Protein AF-A0A9D9Z0D4-F1 (afdb_monomer_lite)

Sequence (265 aa):
MNFLAHHIISILQDNIYYNIGLTLPDLLSLQNRNCKVTLSFCDNIIENLGIAKIAFFEEKEDKDTFTKDDAHLCLKGMKVHLLMDKWFHNDRLFFLLIKKINNIEKENYLPSHQLLEILLDLYIDRKIKDSAKSLQKTYANPALSFIIEFFKNFCSIDMEQTQKFIDFIKDGTFIGQYRNPENLIMLLRRISIKYSSKKIFDIDAADETDSGKEIDIKNTRFIENELRLLEKIKTEIEEDLSDMLSQILIVSQNIQKEILLADKF

pLDDT: mean 79.2, std 15.55, range [34.91, 94.25]

Structure (mmCIF, N/CA/C/O backbone):
data_AF-A0A9D9Z0D4-F1
#
_entry.id   AF-A0A9D9Z0D4-F1
#
loop_
_atom_site.group_PDB
_atom_site.id
_atom_site.type_symbol
_atom_site.label_atom_id
_atom_site.label_alt_id
_atom_site.label_comp_id
_atom_site.label_asym_id
_atom_site.label_entity_id
_atom_site.label_seq_id
_atom_site.pdbx_PDB_ins_code
_atom_site.Cartn_x
_atom_site.Cartn_y
_atom_site.Cartn_z
_atom_site.occupancy
_atom_site.B_iso_or_equiv
_atom_site.auth_seq_id
_atom_site.auth_comp_id
_atom_site.auth_asym_id
_atom_site.auth_atom_id
_atom_site.pdbx_PDB_model_num
ATOM 1 N N . MET A 1 1 ? -4.957 4.028 2.862 1.00 59.06 1 MET A N 1
ATOM 2 C CA . MET A 1 1 ? -4.143 3.202 1.963 1.00 59.06 1 MET A CA 1
ATOM 3 C C . MET A 1 1 ? -3.368 2.226 2.816 1.00 59.06 1 MET A C 1
ATOM 5 O O . MET A 1 1 ? -2.926 2.598 3.899 1.00 59.06 1 MET A O 1
ATOM 9 N N . ASN A 1 2 ? -3.232 1.014 2.310 1.00 76.50 2 ASN A N 1
ATOM 10 C CA . ASN A 1 2 ? -2.529 -0.151 2.843 1.00 76.50 2 ASN A CA 1
ATOM 11 C C . ASN A 1 2 ? -1.171 -0.313 2.121 1.00 76.50 2 ASN A C 1
ATOM 13 O O . ASN A 1 2 ? -0.932 -1.276 1.387 1.00 76.50 2 ASN A O 1
ATOM 17 N N . PHE A 1 3 ? -0.282 0.670 2.289 1.00 80.50 3 PHE A N 1
ATOM 18 C CA . PHE A 1 3 ? 0.978 0.769 1.544 1.00 80.50 3 PHE A CA 1
ATOM 19 C C . PHE A 1 3 ? 1.867 -0.463 1.717 1.00 80.50 3 PHE A C 1
ATOM 21 O O . PHE A 1 3 ? 2.530 -0.899 0.774 1.00 80.50 3 PHE A O 1
ATOM 28 N N . LEU A 1 4 ? 1.903 -1.028 2.927 1.00 84.56 4 LEU A N 1
ATOM 29 C CA . LEU A 1 4 ? 2.707 -2.214 3.205 1.00 84.56 4 LEU A CA 1
ATOM 30 C C . LEU A 1 4 ? 2.082 -3.458 2.589 1.00 84.56 4 LEU A C 1
ATOM 32 O O . LEU A 1 4 ? 2.820 -4.293 2.064 1.00 84.56 4 LEU A O 1
ATOM 36 N N . ALA A 1 5 ? 0.753 -3.573 2.613 1.00 83.62 5 ALA A N 1
ATOM 37 C CA . ALA A 1 5 ? 0.060 -4.681 1.966 1.00 83.62 5 ALA A CA 1
ATOM 38 C C . ALA A 1 5 ? 0.336 -4.718 0.456 1.00 83.62 5 ALA A C 1
ATOM 40 O O . ALA A 1 5 ? 0.685 -5.772 -0.074 1.00 83.62 5 ALA A O 1
ATOM 41 N N . HIS A 1 6 ? 0.269 -3.573 -0.224 1.00 82.38 6 HIS A N 1
ATOM 42 C CA . HIS A 1 6 ? 0.579 -3.492 -1.653 1.00 82.38 6 HIS A CA 1
ATOM 43 C C . HIS A 1 6 ? 2.061 -3.722 -1.960 1.00 82.38 6 HIS A C 1
ATOM 45 O O . HIS A 1 6 ? 2.390 -4.412 -2.926 1.00 82.38 6 HIS A O 1
ATOM 51 N N . HIS A 1 7 ? 2.955 -3.191 -1.120 1.00 82.75 7 HIS A N 1
ATOM 52 C CA . HIS A 1 7 ? 4.395 -3.324 -1.321 1.00 82.75 7 HIS A CA 1
ATOM 53 C C . HIS A 1 7 ? 4.891 -4.748 -1.085 1.00 82.75 7 HIS A C 1
ATOM 55 O O . HIS A 1 7 ? 5.501 -5.338 -1.963 1.00 82.75 7 HIS A O 1
ATOM 61 N N . ILE A 1 8 ? 4.647 -5.316 0.096 1.00 75.69 8 ILE A N 1
ATOM 62 C CA . ILE A 1 8 ? 5.387 -6.489 0.598 1.00 75.69 8 ILE A CA 1
ATOM 63 C C . ILE A 1 8 ? 4.879 -7.797 0.035 1.00 75.69 8 ILE A C 1
ATOM 65 O O . ILE A 1 8 ? 5.650 -8.740 -0.135 1.00 75.69 8 ILE A O 1
ATOM 69 N N . ILE A 1 9 ? 3.583 -7.866 -0.232 1.00 66.56 9 ILE A N 1
ATOM 70 C CA . ILE A 1 9 ? 2.933 -9.138 -0.526 1.00 66.56 9 ILE A CA 1
ATOM 71 C C . ILE A 1 9 ? 3.287 -9.598 -1.939 1.00 66.56 9 ILE A C 1
ATOM 73 O O . ILE A 1 9 ? 3.328 -10.794 -2.211 1.00 66.56 9 ILE A O 1
ATOM 77 N N . SER A 1 10 ? 3.689 -8.653 -2.787 1.00 65.38 10 SER A N 1
ATOM 78 C CA . SER A 1 10 ? 4.036 -8.907 -4.170 1.00 65.38 10 SER A CA 1
ATOM 79 C C . SER A 1 10 ? 5.503 -8.648 -4.511 1.00 65.38 10 SER A C 1
ATOM 81 O O . SER A 1 10 ? 5.800 -8.629 -5.701 1.00 65.38 10 SER A O 1
ATOM 83 N N . ILE A 1 11 ? 6.418 -8.463 -3.547 1.00 65.56 11 ILE A N 1
ATOM 84 C CA . ILE A 1 11 ? 7.845 -8.245 -3.858 1.00 65.56 11 ILE A CA 1
ATOM 85 C C . ILE A 1 11 ? 8.394 -9.475 -4.577 1.00 65.56 11 ILE A C 1
ATOM 87 O O . ILE A 1 11 ? 8.587 -10.535 -3.979 1.00 65.56 11 ILE A O 1
ATOM 91 N N . LEU A 1 12 ? 8.709 -9.314 -5.858 1.00 57.62 12 LEU A N 1
ATOM 92 C CA . LEU A 1 12 ? 9.588 -10.236 -6.556 1.00 57.62 12 LEU A CA 1
ATOM 93 C C . LEU A 1 12 ? 11.024 -9.807 -6.250 1.00 57.62 12 LEU A C 1
ATOM 95 O O . LEU A 1 12 ? 11.511 -8.800 -6.758 1.00 57.62 12 LEU A O 1
ATOM 99 N N . GLN A 1 13 ? 11.646 -10.565 -5.347 1.00 58.38 13 GLN A N 1
ATOM 100 C CA . GLN A 1 13 ? 13.083 -10.863 -5.283 1.00 58.38 13 GLN A CA 1
ATOM 101 C C . GLN A 1 13 ? 13.974 -9.931 -6.141 1.00 58.38 13 GLN A C 1
ATOM 103 O O . GLN A 1 13 ? 14.164 -10.158 -7.332 1.00 58.38 13 GLN A O 1
ATOM 108 N N . ASP A 1 14 ? 14.524 -8.890 -5.508 1.00 68.00 14 ASP A N 1
ATOM 109 C CA . ASP A 1 14 ? 15.633 -8.045 -5.986 1.00 68.00 14 ASP A CA 1
ATOM 110 C C . ASP A 1 14 ? 15.435 -7.163 -7.240 1.00 68.00 14 ASP A C 1
ATOM 112 O O . ASP A 1 14 ? 16.380 -6.478 -7.638 1.00 68.00 14 ASP A O 1
ATOM 116 N N . ASN A 1 15 ? 14.238 -7.063 -7.837 1.00 86.00 15 ASN A N 1
ATOM 117 C CA . ASN A 1 15 ? 14.018 -6.129 -8.955 1.00 86.00 15 ASN A CA 1
ATOM 118 C C . ASN A 1 15 ? 13.436 -4.776 -8.508 1.00 86.00 15 ASN A C 1
ATOM 120 O O . ASN A 1 15 ? 12.258 -4.661 -8.165 1.00 86.00 15 ASN A O 1
ATOM 124 N N . ILE A 1 16 ? 14.253 -3.722 -8.555 1.00 88.06 16 ILE A N 1
ATOM 125 C CA . ILE A 1 16 ? 13.848 -2.394 -8.080 1.00 88.06 16 ILE A CA 1
ATOM 126 C C . ILE A 1 16 ? 12.712 -1.762 -8.894 1.00 88.06 16 ILE A C 1
ATOM 128 O O . ILE A 1 16 ? 11.812 -1.172 -8.305 1.00 88.06 16 ILE A O 1
ATOM 132 N N . TYR A 1 17 ? 12.715 -1.896 -10.221 1.00 89.75 17 TYR A N 1
ATOM 133 C CA . TYR A 1 17 ? 11.725 -1.249 -11.086 1.00 89.75 17 TYR A CA 1
ATOM 134 C C . TYR A 1 17 ? 10.335 -1.832 -10.884 1.00 89.75 17 TYR A C 1
ATOM 136 O O . TYR A 1 17 ? 9.358 -1.094 -10.762 1.00 89.75 17 TYR A O 1
ATOM 144 N N . TYR A 1 18 ? 10.264 -3.155 -10.766 1.00 90.12 18 TYR A N 1
ATOM 145 C CA . TYR A 1 18 ? 9.036 -3.849 -10.417 1.00 90.12 18 TYR A CA 1
ATOM 146 C C . TYR A 1 18 ? 8.537 -3.440 -9.020 1.00 90.12 18 TYR A C 1
ATOM 148 O O . TYR A 1 18 ? 7.360 -3.117 -8.865 1.00 90.12 18 TYR A O 1
ATOM 156 N N . ASN A 1 19 ? 9.427 -3.364 -8.024 1.00 89.88 19 ASN A N 1
ATOM 157 C CA . ASN A 1 19 ? 9.063 -2.956 -6.662 1.00 89.88 19 ASN A CA 1
ATOM 158 C C . ASN A 1 19 ? 8.586 -1.500 -6.585 1.00 89.88 19 ASN A C 1
ATOM 160 O O . ASN A 1 19 ? 7.626 -1.213 -5.878 1.00 89.88 19 ASN A O 1
ATOM 164 N N . ILE A 1 20 ? 9.201 -0.585 -7.339 1.00 90.75 20 ILE A N 1
ATOM 165 C CA . ILE A 1 20 ? 8.679 0.779 -7.492 1.00 90.75 20 ILE A CA 1
ATOM 166 C C . ILE A 1 20 ? 7.309 0.740 -8.181 1.00 90.75 20 ILE A C 1
ATOM 168 O O . ILE A 1 20 ? 6.381 1.421 -7.755 1.00 90.75 20 ILE A O 1
ATOM 172 N N . GLY A 1 21 ? 7.145 -0.105 -9.200 1.00 92.00 21 GLY A N 1
ATOM 173 C CA . GLY A 1 21 ? 5.863 -0.331 -9.862 1.00 92.00 21 GLY A CA 1
ATOM 174 C C . GLY A 1 21 ? 4.738 -0.735 -8.905 1.00 92.00 21 GLY A C 1
ATOM 175 O O . GLY A 1 21 ? 3.614 -0.274 -9.071 1.00 92.00 21 GLY A O 1
ATOM 176 N N . LEU A 1 22 ? 5.029 -1.531 -7.869 1.00 91.00 22 LEU A N 1
ATOM 177 C CA . LEU A 1 22 ? 4.045 -1.928 -6.850 1.00 91.00 22 LEU A CA 1
ATOM 178 C C . LEU A 1 22 ? 3.518 -0.760 -6.006 1.00 91.00 22 LEU A C 1
ATOM 180 O O . LEU A 1 22 ? 2.468 -0.894 -5.388 1.00 91.00 22 LEU A O 1
ATOM 184 N N . THR A 1 23 ? 4.231 0.361 -5.933 1.00 89.19 23 THR A N 1
ATOM 185 C CA . THR A 1 23 ? 3.861 1.506 -5.082 1.00 89.19 23 THR A CA 1
ATOM 186 C C . THR A 1 23 ? 3.387 2.707 -5.895 1.00 89.19 23 THR A C 1
ATOM 188 O O . THR A 1 23 ? 2.764 3.629 -5.367 1.00 89.19 23 THR A O 1
ATOM 191 N N . LEU A 1 24 ? 3.658 2.691 -7.198 1.00 89.88 24 LEU A N 1
ATOM 192 C CA . LEU A 1 24 ? 3.412 3.810 -8.085 1.00 89.88 24 LEU A CA 1
ATOM 193 C C . LEU A 1 24 ? 1.927 4.167 -8.269 1.00 89.88 24 LEU A C 1
ATOM 195 O O . LEU A 1 24 ? 1.639 5.361 -8.359 1.00 89.88 24 LEU A O 1
ATOM 199 N N . PRO A 1 25 ? 0.965 3.221 -8.295 1.00 90.31 25 PRO A N 1
ATOM 200 C CA . PRO A 1 25 ? -0.444 3.584 -8.399 1.00 90.31 25 PRO A CA 1
ATOM 201 C C . PRO A 1 25 ? -0.923 4.430 -7.215 1.00 90.31 25 PRO A C 1
ATOM 203 O O . PRO A 1 25 ? -1.625 5.413 -7.448 1.00 90.31 25 PRO A O 1
ATOM 206 N N . ASP A 1 26 ? -0.486 4.127 -5.986 1.00 85.88 26 ASP A N 1
ATOM 207 C CA . ASP A 1 26 ? -0.766 4.956 -4.804 1.00 85.88 26 ASP A CA 1
ATOM 208 C C . ASP A 1 26 ? -0.157 6.352 -4.971 1.00 85.88 26 ASP A C 1
ATOM 210 O O . ASP A 1 26 ? -0.847 7.363 -4.816 1.00 85.88 26 ASP A O 1
ATOM 214 N N . LEU A 1 27 ? 1.127 6.414 -5.351 1.00 86.88 27 LEU A N 1
ATOM 215 C CA . LEU A 1 27 ? 1.848 7.673 -5.537 1.00 86.88 27 LEU A CA 1
ATOM 216 C C . LEU A 1 27 ? 1.168 8.570 -6.579 1.00 86.88 27 LEU A C 1
ATOM 218 O O . LEU A 1 27 ? 0.908 9.740 -6.307 1.00 86.88 27 LEU A O 1
ATOM 222 N N . LEU A 1 28 ? 0.865 8.033 -7.762 1.00 85.31 28 LEU A N 1
ATOM 223 C CA . LEU A 1 28 ? 0.283 8.787 -8.874 1.00 85.31 28 LEU A CA 1
ATOM 224 C C . LEU A 1 28 ? -1.177 9.178 -8.609 1.00 85.31 28 LEU A C 1
ATOM 226 O O . LEU A 1 28 ? -1.590 10.279 -8.979 1.00 85.31 28 LEU A O 1
ATOM 230 N N . SER A 1 29 ? -1.948 8.326 -7.924 1.00 78.31 29 SER A N 1
ATOM 231 C CA . SER A 1 29 ? -3.353 8.609 -7.591 1.00 78.31 29 SER A CA 1
ATOM 232 C C . SER A 1 29 ? -3.509 9.775 -6.610 1.00 78.31 29 SER A C 1
ATOM 234 O O . SER A 1 29 ? -4.558 10.423 -6.583 1.00 78.31 29 SER A O 1
ATOM 236 N N . LEU A 1 30 ? -2.470 10.086 -5.827 1.00 73.25 30 LEU A N 1
ATOM 237 C CA . LEU A 1 30 ? -2.450 11.257 -4.947 1.00 73.25 30 LEU A CA 1
ATOM 238 C C . LEU A 1 30 ? -2.311 12.582 -5.707 1.00 73.25 30 LEU A C 1
ATOM 240 O O . LEU A 1 30 ? -2.813 13.601 -5.235 1.00 73.25 30 LEU A O 1
ATOM 244 N N . GLN A 1 31 ? -1.646 12.576 -6.865 1.00 69.69 31 GLN A N 1
ATOM 245 C CA . GLN A 1 31 ? -1.206 13.802 -7.541 1.00 69.69 31 GLN A CA 1
ATOM 246 C C . GLN A 1 31 ? -2.287 14.427 -8.420 1.00 69.69 31 GLN A C 1
ATOM 248 O O . GLN A 1 31 ? -2.299 15.640 -8.622 1.00 69.69 31 GLN A O 1
ATOM 253 N N . ASN A 1 32 ? -3.206 13.626 -8.965 1.00 62.38 32 ASN A N 1
ATOM 254 C CA . ASN A 1 32 ? -4.186 14.139 -9.911 1.00 62.38 32 ASN A CA 1
ATOM 255 C C . ASN A 1 32 ? -5.485 13.331 -9.896 1.00 62.38 32 ASN A C 1
ATOM 257 O O . ASN A 1 32 ? -5.536 12.206 -10.386 1.00 62.38 32 ASN A O 1
ATOM 261 N N . ARG A 1 33 ? -6.580 13.953 -9.433 1.00 60.53 33 ARG A N 1
ATOM 262 C CA . ARG A 1 33 ? -7.925 13.342 -9.450 1.00 60.53 33 ARG A CA 1
ATOM 263 C C . ARG A 1 33 ? -8.382 12.919 -10.853 1.00 60.53 33 ARG A C 1
ATOM 265 O O . ARG A 1 33 ? -9.258 12.066 -10.960 1.00 60.53 33 ARG A O 1
ATOM 272 N N . ASN A 1 34 ? -7.806 13.506 -11.905 1.00 56.81 34 ASN A N 1
ATOM 273 C CA . ASN A 1 34 ? -8.146 13.219 -13.297 1.00 56.81 34 ASN A CA 1
ATOM 274 C C . ASN A 1 34 ? -7.241 12.154 -13.934 1.00 56.81 34 ASN A C 1
ATOM 276 O O . ASN A 1 34 ? -7.601 11.620 -14.980 1.00 56.81 34 ASN A O 1
ATOM 280 N N . CYS A 1 35 ? -6.097 11.817 -13.327 1.00 65.00 35 CYS A N 1
ATOM 281 C CA . CYS A 1 35 ? -5.279 10.697 -13.779 1.00 65.00 35 CYS A CA 1
ATOM 282 C C . CYS A 1 35 ? -5.572 9.474 -12.918 1.00 65.00 35 CYS A C 1
ATOM 284 O O . CYS A 1 35 ? -4.897 9.203 -11.926 1.00 65.00 35 CYS A O 1
ATOM 286 N N . LYS A 1 36 ? -6.592 8.714 -13.311 1.00 75.25 36 LYS A N 1
ATOM 287 C CA . LYS A 1 36 ? -6.868 7.430 -12.678 1.00 75.25 36 LYS A CA 1
ATOM 288 C C . LYS A 1 36 ? -5.935 6.374 -13.261 1.00 75.25 36 LYS A C 1
ATOM 290 O O . LYS A 1 36 ? -6.075 6.005 -14.425 1.00 75.25 36 LYS A O 1
ATOM 295 N N . VAL A 1 37 ? -5.015 5.870 -12.445 1.00 87.12 37 VAL A N 1
ATOM 296 C CA . VAL A 1 37 ? -4.189 4.718 -12.815 1.00 87.12 37 VAL A CA 1
ATOM 297 C C . VAL A 1 37 ? -5.085 3.476 -12.843 1.00 87.12 37 VAL A C 1
ATOM 299 O O . VAL A 1 37 ? -5.697 3.107 -11.843 1.00 87.12 37 VAL A O 1
ATOM 302 N N . THR A 1 38 ? -5.222 2.859 -14.014 1.00 90.31 38 THR A N 1
ATOM 303 C CA . THR A 1 38 ? -6.030 1.651 -14.246 1.00 90.31 38 THR A CA 1
ATOM 304 C C . THR A 1 38 ? -5.214 0.591 -14.983 1.00 90.31 38 THR A C 1
ATOM 306 O O . THR A 1 38 ? -4.126 0.864 -15.489 1.00 90.31 38 THR A O 1
ATOM 309 N N . LEU A 1 39 ? -5.750 -0.630 -15.092 1.00 90.88 39 LEU A N 1
ATOM 310 C CA . LEU A 1 39 ? -5.123 -1.672 -15.912 1.00 90.88 39 LEU A CA 1
ATOM 311 C C . LEU A 1 39 ? -5.018 -1.231 -17.377 1.00 90.88 39 LEU A C 1
ATOM 313 O O . LEU A 1 39 ? -3.941 -1.307 -17.951 1.00 90.88 39 LEU A O 1
ATOM 317 N N . SER A 1 40 ? -6.088 -0.642 -17.924 1.00 89.94 40 SER A N 1
ATOM 318 C CA . SER A 1 40 ? -6.089 -0.106 -19.289 1.00 89.94 40 SER A CA 1
ATOM 319 C C . SER A 1 40 ? -5.080 1.026 -19.486 1.00 89.94 40 SER A C 1
ATOM 321 O O . SER A 1 40 ? -4.501 1.145 -20.556 1.00 89.94 40 SER A O 1
ATOM 323 N N . PHE A 1 41 ? -4.842 1.859 -18.467 1.00 89.62 41 PHE A N 1
ATOM 324 C CA . PHE A 1 41 ? -3.781 2.867 -18.511 1.00 89.62 41 PHE A CA 1
ATOM 325 C C . PHE A 1 41 ? -2.404 2.207 -18.663 1.00 89.62 41 PHE A C 1
ATOM 327 O O . PHE A 1 41 ? -1.622 2.632 -19.506 1.00 89.62 41 PHE A O 1
ATOM 334 N N . CYS A 1 42 ? -2.131 1.142 -17.903 1.00 89.94 42 CYS A N 1
ATOM 335 C CA . CYS A 1 42 ? -0.874 0.401 -18.013 1.00 89.94 42 CYS A CA 1
ATOM 336 C C . CYS A 1 42 ? -0.732 -0.268 -19.390 1.00 89.94 42 CYS A C 1
ATOM 338 O O . CYS A 1 42 ? 0.318 -0.148 -20.015 1.00 89.94 42 CYS A O 1
ATOM 340 N N . ASP A 1 43 ? -1.790 -0.923 -19.876 1.00 87.94 43 ASP A N 1
ATOM 341 C CA . ASP A 1 43 ? -1.799 -1.605 -21.176 1.00 87.94 43 ASP A CA 1
ATOM 342 C C . ASP A 1 43 ? -1.570 -0.615 -22.330 1.00 87.94 43 ASP A C 1
ATOM 344 O O . ASP A 1 43 ? -0.707 -0.845 -23.175 1.00 87.94 43 ASP A O 1
ATOM 348 N N . ASN A 1 44 ? -2.222 0.553 -22.296 1.00 86.62 44 ASN A N 1
ATOM 349 C CA . ASN A 1 44 ? -2.000 1.619 -23.275 1.00 86.62 44 ASN A CA 1
ATOM 350 C C . ASN A 1 44 ? -0.538 2.100 -23.297 1.00 86.62 44 ASN A C 1
ATOM 352 O O . ASN A 1 44 ? -0.008 2.425 -24.360 1.00 86.62 44 ASN A O 1
ATOM 356 N N . ILE A 1 45 ? 0.135 2.188 -22.144 1.00 87.44 45 ILE A N 1
ATOM 357 C CA . ILE A 1 45 ? 1.555 2.574 -22.099 1.00 87.44 45 ILE A CA 1
ATOM 358 C C . ILE A 1 45 ? 2.428 1.474 -22.710 1.00 87.44 45 ILE A C 1
ATOM 360 O O . ILE A 1 45 ? 3.327 1.788 -23.488 1.00 87.44 45 ILE A O 1
ATOM 364 N N . ILE A 1 46 ? 2.155 0.202 -22.404 1.00 83.38 46 ILE A N 1
ATOM 365 C CA . ILE A 1 46 ? 2.871 -0.952 -22.975 1.00 83.38 46 ILE A CA 1
ATOM 366 C C . ILE A 1 46 ? 2.746 -0.967 -24.504 1.00 83.38 46 ILE A C 1
ATOM 368 O O . ILE A 1 46 ? 3.751 -1.095 -25.206 1.00 83.38 46 ILE A O 1
ATOM 372 N N . GLU A 1 47 ? 1.540 -0.771 -25.034 1.00 79.38 47 GLU A N 1
ATOM 373 C CA . GLU A 1 47 ? 1.302 -0.695 -26.480 1.00 79.38 47 GLU A CA 1
ATOM 374 C C . GLU A 1 47 ? 2.085 0.463 -27.119 1.00 79.38 47 GLU A C 1
ATOM 376 O O . GLU A 1 47 ? 2.778 0.277 -28.123 1.00 79.38 47 GLU A O 1
ATOM 381 N N . ASN A 1 48 ? 2.068 1.645 -26.494 1.00 75.69 48 ASN A N 1
ATOM 382 C CA . ASN A 1 48 ? 2.807 2.811 -26.983 1.00 75.69 48 ASN A CA 1
ATOM 383 C C . ASN A 1 48 ? 4.334 2.645 -26.880 1.00 75.69 48 ASN A C 1
ATOM 385 O O . ASN A 1 48 ? 5.050 3.117 -27.761 1.00 75.69 48 ASN A O 1
ATOM 389 N N . LEU A 1 49 ? 4.846 1.923 -25.877 1.00 73.06 49 LEU A N 1
ATOM 390 C CA . LEU A 1 49 ? 6.253 1.498 -25.788 1.00 73.06 49 LEU A CA 1
ATOM 391 C C . LEU A 1 49 ? 6.642 0.526 -26.917 1.00 73.06 49 LEU A C 1
ATOM 393 O O . LEU A 1 49 ? 7.819 0.416 -27.278 1.00 73.06 49 LEU A O 1
ATOM 397 N N . GLY A 1 50 ? 5.679 -0.233 -27.444 1.00 59.25 50 GLY A N 1
ATOM 398 C CA . GLY A 1 50 ? 5.848 -1.122 -28.593 1.00 59.25 50 GLY A CA 1
ATOM 399 C C . GLY A 1 50 ? 5.974 -0.377 -29.923 1.00 59.25 50 GLY A C 1
ATOM 400 O O . GLY A 1 50 ? 6.713 -0.826 -30.797 1.00 59.25 50 GLY A O 1
ATOM 401 N N . ILE A 1 51 ? 5.287 0.761 -30.054 1.00 51.34 51 ILE A N 1
ATOM 402 C CA . ILE A 1 51 ? 5.109 1.488 -31.321 1.00 51.34 51 ILE A CA 1
ATOM 403 C C . ILE A 1 51 ? 6.038 2.707 -31.431 1.00 51.34 51 ILE A C 1
ATOM 405 O O . ILE A 1 51 ? 6.544 3.002 -32.513 1.00 51.34 51 ILE A O 1
ATOM 409 N N . ALA A 1 52 ? 6.290 3.418 -30.331 1.00 47.47 52 ALA A N 1
ATOM 410 C CA . ALA A 1 52 ? 7.115 4.616 -30.321 1.00 47.47 52 ALA A CA 1
ATOM 411 C C . ALA A 1 52 ? 8.538 4.303 -29.841 1.00 47.47 52 ALA A C 1
ATOM 413 O O . ALA A 1 52 ? 8.744 3.754 -28.757 1.00 47.47 52 ALA A O 1
ATOM 414 N N . LYS A 1 53 ? 9.539 4.765 -30.601 1.00 48.75 53 LYS A N 1
ATOM 415 C CA . LYS A 1 53 ? 10.816 5.178 -30.011 1.00 48.75 53 LYS A CA 1
ATOM 416 C C . LYS A 1 53 ? 10.489 6.284 -29.010 1.00 48.75 53 LYS A C 1
ATOM 418 O O . LYS A 1 53 ? 10.384 7.449 -29.388 1.00 48.75 53 LYS A O 1
ATOM 423 N N . ILE A 1 54 ? 10.233 5.937 -27.753 1.00 52.84 54 ILE A N 1
ATOM 424 C CA . ILE A 1 54 ? 10.132 6.964 -26.722 1.00 52.84 54 ILE A CA 1
ATOM 425 C C . ILE A 1 54 ? 11.514 7.608 -26.671 1.00 52.84 54 ILE A C 1
ATOM 427 O O . ILE A 1 54 ? 12.501 6.926 -26.405 1.00 52.84 54 ILE A O 1
ATOM 431 N N . ALA A 1 55 ? 11.572 8.911 -26.944 1.00 49.75 55 ALA A N 1
ATOM 432 C CA . ALA A 1 55 ? 12.799 9.708 -26.991 1.00 49.75 55 ALA A CA 1
ATOM 433 C C . ALA A 1 55 ? 13.626 9.671 -25.682 1.00 49.75 55 ALA A C 1
ATOM 435 O O . ALA A 1 55 ? 14.728 10.200 -25.638 1.00 49.75 55 ALA A O 1
ATOM 436 N N . PHE A 1 56 ? 13.114 9.026 -24.626 1.00 53.19 56 PHE A N 1
ATOM 437 C CA . PHE A 1 56 ? 13.833 8.710 -23.392 1.00 53.19 56 PHE A CA 1
ATOM 438 C C . PHE A 1 56 ? 14.886 7.606 -23.541 1.00 53.19 56 PHE A C 1
ATOM 440 O O . PHE A 1 56 ? 15.826 7.573 -22.754 1.00 53.19 56 PHE A O 1
ATOM 447 N N . PHE A 1 57 ? 14.733 6.702 -24.513 1.00 53.19 57 PHE A N 1
ATOM 448 C CA . PHE A 1 57 ? 15.581 5.512 -24.643 1.00 53.19 57 PHE A CA 1
ATOM 449 C C . PHE A 1 57 ? 16.667 5.644 -25.722 1.00 53.19 57 PHE A C 1
ATOM 451 O O . PHE A 1 57 ? 17.339 4.658 -26.024 1.00 53.19 57 PHE A O 1
ATOM 458 N N . GLU A 1 58 ? 16.835 6.820 -26.339 1.00 45.84 58 GLU A N 1
ATOM 459 C CA . GLU A 1 58 ? 17.879 7.005 -27.351 1.00 45.84 58 GLU A CA 1
ATOM 460 C C . GLU A 1 58 ? 19.268 7.142 -26.700 1.00 45.84 58 GLU A C 1
ATOM 462 O O . GLU A 1 58 ? 19.583 8.130 -26.041 1.00 45.84 58 GLU A O 1
ATOM 467 N N . GLU A 1 59 ? 20.068 6.089 -26.899 1.00 47.03 59 GLU A N 1
ATOM 468 C CA . GLU A 1 59 ? 21.537 6.037 -26.948 1.00 47.03 59 GLU A CA 1
ATOM 469 C C . GLU A 1 59 ? 22.297 6.890 -25.918 1.00 47.03 59 GLU A C 1
ATOM 471 O O . GLU A 1 59 ? 22.921 7.902 -26.239 1.00 47.03 59 GLU A O 1
ATOM 476 N N . LYS A 1 60 ? 22.364 6.406 -24.674 1.00 44.81 60 LYS A N 1
ATOM 477 C CA . LYS A 1 60 ? 23.541 6.643 -23.829 1.00 44.81 60 LYS A CA 1
ATOM 478 C C . LYS A 1 60 ? 24.046 5.310 -23.293 1.00 44.81 60 LYS A C 1
ATOM 480 O O . LYS A 1 60 ? 23.311 4.606 -22.617 1.00 44.81 60 LYS A O 1
ATOM 485 N N . GLU A 1 61 ? 25.305 4.983 -23.581 1.00 46.28 61 GLU A N 1
ATOM 486 C CA . GLU A 1 61 ? 26.024 3.796 -23.077 1.00 46.28 61 GLU A CA 1
ATOM 487 C C . GLU A 1 61 ? 26.264 3.812 -21.549 1.00 46.28 61 GLU A C 1
ATOM 489 O O . GLU A 1 61 ? 26.938 2.930 -21.014 1.00 46.28 61 GLU A O 1
ATOM 494 N N . ASP A 1 62 ? 25.715 4.790 -20.824 1.00 50.69 62 ASP A N 1
ATOM 495 C CA . ASP A 1 62 ? 25.856 4.890 -19.376 1.00 50.69 62 ASP A CA 1
ATOM 496 C C . ASP A 1 62 ? 24.793 4.061 -18.649 1.00 50.69 62 ASP A C 1
ATOM 498 O O . ASP A 1 62 ? 23.594 4.145 -18.925 1.00 50.69 62 ASP A O 1
ATOM 502 N N . LYS A 1 63 ? 25.254 3.308 -17.644 1.00 50.44 63 LYS A N 1
ATOM 503 C CA . LYS A 1 63 ? 24.490 2.397 -16.768 1.00 50.44 63 LYS A CA 1
ATOM 504 C C . LYS A 1 63 ? 23.362 3.052 -15.944 1.00 50.44 63 LYS A C 1
ATOM 506 O O . LYS A 1 63 ? 22.726 2.357 -15.159 1.00 50.44 63 LYS A O 1
ATOM 511 N N . ASP A 1 64 ? 23.107 4.342 -16.138 1.00 56.41 64 ASP A N 1
ATOM 512 C CA . ASP A 1 64 ? 22.117 5.150 -15.415 1.00 56.41 64 ASP A CA 1
ATOM 513 C C . ASP A 1 64 ? 20.860 5.458 -16.256 1.00 56.41 64 ASP A C 1
ATOM 515 O O . ASP A 1 64 ? 20.101 6.378 -15.950 1.00 56.41 64 ASP A O 1
ATOM 519 N N . THR A 1 65 ? 20.626 4.718 -17.342 1.00 66.56 65 THR A N 1
ATOM 520 C CA . THR A 1 65 ? 19.456 4.908 -18.208 1.00 66.56 65 THR A CA 1
ATOM 521 C C . THR A 1 65 ? 18.320 3.955 -17.841 1.00 66.56 65 THR A C 1
ATOM 523 O O . THR A 1 65 ? 18.475 2.739 -17.859 1.00 66.56 65 THR A O 1
ATOM 526 N N . PHE A 1 66 ? 17.148 4.518 -17.532 1.00 75.38 66 PHE A N 1
ATOM 527 C CA . PHE A 1 66 ? 15.890 3.774 -17.441 1.00 75.38 66 PHE A CA 1
ATOM 528 C C . PHE A 1 66 ? 15.574 3.192 -18.820 1.00 75.38 66 PHE A C 1
ATOM 530 O O . PHE A 1 66 ? 15.469 3.954 -19.780 1.00 75.38 66 PHE A O 1
ATOM 537 N N . THR A 1 67 ? 15.468 1.869 -18.937 1.00 80.62 67 THR A N 1
ATOM 538 C CA . THR A 1 67 ? 15.301 1.159 -20.217 1.00 80.62 67 THR A CA 1
ATOM 539 C C . THR A 1 67 ? 13.847 0.766 -20.496 1.00 80.62 67 THR A C 1
ATOM 541 O O . THR A 1 67 ? 12.967 0.849 -19.636 1.00 80.62 67 THR A O 1
ATOM 544 N N . LYS A 1 68 ? 13.570 0.296 -21.721 1.00 81.62 68 LYS A N 1
ATOM 545 C CA . LYS A 1 68 ? 12.253 -0.255 -22.077 1.00 81.62 68 LYS A CA 1
ATOM 546 C C . LYS A 1 68 ? 11.891 -1.470 -21.216 1.00 81.62 68 LYS A C 1
ATOM 548 O O . LYS A 1 68 ? 10.719 -1.625 -20.868 1.00 81.62 68 LYS A O 1
ATOM 553 N N . ASP A 1 69 ? 12.871 -2.298 -20.863 1.00 83.94 69 ASP A N 1
ATOM 554 C CA . ASP A 1 69 ? 12.666 -3.467 -20.005 1.00 83.94 69 ASP A CA 1
ATOM 555 C C . ASP A 1 69 ? 12.335 -3.037 -18.571 1.00 83.94 69 ASP A C 1
ATOM 557 O O . ASP A 1 69 ? 11.409 -3.575 -17.961 1.00 83.94 69 ASP A O 1
ATOM 561 N N . ASP A 1 70 ? 13.000 -1.994 -18.070 1.00 86.94 70 ASP A N 1
ATOM 562 C CA . ASP A 1 70 ? 12.709 -1.400 -16.761 1.00 86.94 70 ASP A CA 1
ATOM 563 C C . ASP A 1 70 ? 11.292 -0.816 -16.709 1.00 86.94 70 ASP A C 1
ATOM 565 O O . ASP A 1 70 ? 10.556 -1.034 -15.742 1.00 86.94 70 ASP A O 1
ATOM 569 N N . ALA A 1 71 ? 10.865 -0.138 -17.779 1.00 87.50 71 ALA A N 1
ATOM 570 C CA . ALA A 1 71 ? 9.497 0.353 -17.917 1.00 87.50 71 ALA A CA 1
ATOM 571 C C . ALA A 1 71 ? 8.473 -0.793 -17.928 1.00 87.50 71 ALA A C 1
ATOM 573 O O . ALA A 1 71 ? 7.453 -0.706 -17.242 1.00 87.50 71 ALA A O 1
ATOM 574 N N . HIS A 1 72 ? 8.751 -1.897 -18.634 1.00 87.19 72 HIS A N 1
ATOM 575 C CA . HIS A 1 72 ? 7.887 -3.083 -18.615 1.00 87.19 72 HIS A CA 1
ATOM 576 C C . HIS A 1 72 ? 7.789 -3.692 -17.217 1.00 87.19 72 HIS A C 1
ATOM 578 O O . HIS A 1 72 ? 6.693 -4.026 -16.769 1.00 87.19 72 HIS A O 1
ATOM 584 N N . LEU A 1 73 ? 8.910 -3.824 -16.509 1.00 88.38 73 LEU A N 1
ATOM 585 C CA . LEU A 1 73 ? 8.935 -4.333 -15.138 1.00 88.38 73 LEU A CA 1
ATOM 586 C C . LEU A 1 73 ? 8.132 -3.439 -14.191 1.00 88.38 73 LEU A C 1
ATOM 588 O O . LEU A 1 73 ? 7.338 -3.946 -13.398 1.00 88.38 73 LEU A O 1
ATOM 592 N N . CYS A 1 74 ? 8.277 -2.120 -14.318 1.00 91.25 74 CYS A N 1
ATOM 593 C CA . CYS A 1 74 ? 7.505 -1.153 -13.546 1.00 91.25 74 CYS A CA 1
ATOM 594 C C . CYS A 1 74 ? 5.995 -1.289 -13.809 1.00 91.25 74 CYS A C 1
ATOM 596 O O . CYS A 1 74 ? 5.214 -1.447 -12.870 1.00 91.25 74 CYS A O 1
ATOM 598 N N . LEU A 1 75 ? 5.578 -1.336 -15.078 1.00 91.62 75 LEU A N 1
ATOM 599 C CA . LEU A 1 75 ? 4.168 -1.492 -15.460 1.00 91.62 75 LEU A CA 1
ATOM 600 C C . LEU A 1 75 ? 3.585 -2.836 -14.996 1.00 91.62 75 LEU A C 1
ATOM 602 O O . LEU A 1 75 ? 2.424 -2.892 -14.590 1.00 91.62 75 LEU A O 1
ATOM 606 N N . LYS A 1 76 ? 4.381 -3.912 -14.975 1.00 88.69 76 LYS A N 1
ATOM 607 C CA . LYS A 1 76 ? 3.971 -5.196 -14.377 1.00 88.69 76 LYS A CA 1
ATOM 608 C C . LYS A 1 76 ? 3.706 -5.062 -12.881 1.00 88.69 76 LYS A C 1
ATOM 610 O O . LYS A 1 76 ? 2.664 -5.525 -12.421 1.00 88.69 76 LYS A O 1
ATOM 615 N N . GLY A 1 77 ? 4.594 -4.392 -12.145 1.00 90.44 77 GLY A N 1
ATOM 616 C CA . GLY A 1 77 ? 4.379 -4.081 -10.729 1.00 90.44 77 GLY A CA 1
ATOM 617 C C . GLY A 1 77 ? 3.072 -3.312 -10.511 1.00 90.44 77 GLY A C 1
ATOM 618 O O . GLY A 1 77 ? 2.246 -3.705 -9.689 1.00 90.44 77 GLY A O 1
ATOM 619 N N . MET A 1 78 ? 2.808 -2.291 -11.329 1.00 92.38 78 MET A N 1
ATOM 620 C CA . MET A 1 78 ? 1.558 -1.523 -11.251 1.00 92.38 78 MET A CA 1
ATOM 621 C C . MET A 1 78 ? 0.322 -2.390 -11.506 1.00 92.38 78 MET A C 1
ATOM 623 O O . MET A 1 78 ? -0.672 -2.279 -10.790 1.00 92.38 78 MET A O 1
ATOM 627 N N . LYS A 1 79 ? 0.366 -3.283 -12.502 1.00 91.56 79 LYS A N 1
ATOM 628 C CA . LYS A 1 79 ? -0.748 -4.200 -12.793 1.00 91.56 79 LYS A CA 1
ATOM 629 C C . LYS A 1 79 ? -1.018 -5.145 -11.627 1.00 91.56 79 LYS A C 1
ATOM 631 O O . LYS A 1 79 ? -2.179 -5.337 -11.273 1.00 91.56 79 LYS A O 1
ATOM 636 N N . VAL A 1 80 ? 0.031 -5.688 -11.006 1.00 90.75 80 VAL A N 1
ATOM 637 C CA . VAL A 1 80 ? -0.100 -6.529 -9.808 1.00 90.75 80 VAL A CA 1
ATOM 638 C C . VAL A 1 80 ? -0.751 -5.747 -8.675 1.00 90.75 80 VAL A C 1
ATOM 640 O O . VAL A 1 80 ? -1.728 -6.228 -8.111 1.00 90.75 80 VAL A O 1
ATOM 643 N N . HIS A 1 81 ? -0.275 -4.532 -8.389 1.00 91.44 81 HIS A N 1
ATOM 644 C CA . HIS A 1 81 ? -0.891 -3.654 -7.394 1.00 91.44 81 HIS A CA 1
ATOM 645 C C . HIS A 1 81 ? -2.392 -3.479 -7.658 1.00 91.44 81 HIS A C 1
ATOM 647 O O . HIS A 1 81 ? -3.206 -3.747 -6.784 1.00 91.44 81 HIS A O 1
ATOM 653 N N . LEU A 1 82 ? -2.775 -3.086 -8.875 1.00 91.75 82 LEU A N 1
ATOM 654 C CA . LEU A 1 82 ? -4.172 -2.800 -9.220 1.00 91.75 82 LEU A CA 1
ATOM 655 C C . LEU A 1 82 ? -5.077 -4.038 -9.136 1.00 91.75 82 LEU A C 1
ATOM 657 O O . LEU A 1 82 ? -6.251 -3.927 -8.779 1.00 91.75 82 LEU A O 1
ATOM 661 N N . LEU A 1 83 ? -4.560 -5.218 -9.486 1.00 91.19 83 LEU A N 1
ATOM 662 C CA . LEU A 1 83 ? -5.295 -6.476 -9.348 1.00 91.19 83 LEU A CA 1
ATOM 663 C C . LEU A 1 83 ? -5.456 -6.875 -7.881 1.00 91.19 83 LEU A C 1
ATOM 665 O O . LEU A 1 83 ? -6.546 -7.296 -7.494 1.00 91.19 83 LEU A O 1
ATOM 669 N N . MET A 1 84 ? -4.403 -6.709 -7.077 1.00 89.06 84 MET A N 1
ATOM 670 C CA . MET A 1 84 ? -4.441 -6.957 -5.636 1.00 89.06 84 MET A CA 1
ATOM 671 C C . MET A 1 84 ? -5.420 -6.019 -4.938 1.00 89.06 84 MET A C 1
ATOM 673 O O . MET A 1 84 ? -6.264 -6.496 -4.187 1.00 89.06 84 MET A O 1
ATOM 677 N N . ASP A 1 85 ? -5.362 -4.723 -5.237 1.00 90.00 85 ASP A N 1
ATOM 678 C CA . ASP A 1 85 ? -6.267 -3.709 -4.695 1.00 90.00 85 ASP A CA 1
ATOM 679 C C . ASP A 1 85 ? -7.728 -4.023 -5.047 1.00 90.00 85 ASP A C 1
ATOM 681 O O . ASP A 1 85 ? -8.607 -4.051 -4.179 1.00 90.00 85 ASP A O 1
ATOM 685 N N . LYS A 1 86 ? -7.988 -4.371 -6.315 1.00 90.94 86 LYS A N 1
ATOM 686 C CA . LYS A 1 86 ? -9.316 -4.797 -6.765 1.00 90.94 86 LYS A CA 1
ATOM 687 C C . LYS A 1 86 ? -9.781 -6.061 -6.048 1.00 90.94 86 LYS A C 1
ATOM 689 O O . LYS A 1 86 ? -10.952 -6.133 -5.683 1.00 90.94 86 LYS A O 1
ATOM 694 N N . TRP A 1 87 ? -8.932 -7.074 -5.903 1.00 91.06 87 TRP A N 1
ATOM 695 C CA . TRP A 1 87 ? -9.307 -8.299 -5.198 1.00 91.06 87 TRP A CA 1
ATOM 696 C C . TRP A 1 87 ? -9.605 -8.006 -3.725 1.00 91.06 87 TRP A C 1
ATOM 698 O O . TRP A 1 87 ? -10.681 -8.360 -3.255 1.00 91.06 87 TRP A O 1
ATOM 708 N N . PHE A 1 88 ? -8.714 -7.286 -3.044 1.00 88.38 88 PHE A N 1
ATOM 709 C CA . PHE A 1 88 ? -8.817 -6.948 -1.627 1.00 88.38 88 PHE A CA 1
ATOM 710 C C . PHE A 1 88 ? -10.140 -6.246 -1.304 1.00 88.38 88 PHE A C 1
ATOM 712 O O . PHE A 1 88 ? -10.883 -6.686 -0.431 1.00 88.38 88 PHE A O 1
ATOM 719 N N . HIS A 1 89 ? -10.501 -5.226 -2.085 1.00 88.38 89 HIS A N 1
ATOM 720 C CA . HIS A 1 89 ? -11.746 -4.478 -1.896 1.00 88.38 89 HIS A CA 1
ATOM 721 C C . HIS A 1 89 ? -13.018 -5.237 -2.297 1.00 88.38 89 HIS A C 1
ATOM 723 O O . HIS A 1 89 ? -14.116 -4.785 -1.977 1.00 88.38 89 HIS A O 1
ATOM 729 N N . ASN A 1 90 ? -12.898 -6.362 -3.006 1.00 88.94 90 ASN A N 1
ATOM 730 C CA . ASN A 1 90 ? -14.023 -7.230 -3.357 1.00 88.94 90 ASN A CA 1
ATOM 731 C C . ASN A 1 90 ? -14.057 -8.521 -2.525 1.00 88.94 90 ASN A C 1
ATOM 733 O O . ASN A 1 90 ? -14.965 -9.337 -2.707 1.00 88.94 90 ASN A O 1
ATOM 737 N N . ASP A 1 91 ? -13.094 -8.719 -1.625 1.00 91.50 91 ASP A N 1
ATOM 738 C CA . ASP A 1 91 ? -12.995 -9.935 -0.837 1.00 91.50 91 ASP A CA 1
ATOM 739 C C . ASP A 1 91 ? -14.046 -9.981 0.283 1.00 91.50 91 ASP A C 1
ATOM 741 O O . ASP A 1 91 ? -14.374 -8.988 0.940 1.00 91.50 91 ASP A O 1
ATOM 745 N N . ARG A 1 92 ? -14.597 -11.175 0.524 1.00 92.12 92 ARG A N 1
ATOM 746 C CA . ARG A 1 92 ? -15.648 -11.369 1.529 1.00 92.12 92 ARG A CA 1
ATOM 747 C C . ARG A 1 92 ? -15.148 -11.074 2.943 1.00 92.12 92 ARG A C 1
ATOM 749 O O . ARG A 1 92 ? -15.909 -10.508 3.730 1.00 92.12 92 ARG A O 1
ATOM 756 N N . LEU A 1 93 ? -13.927 -11.482 3.288 1.00 90.44 93 LEU A N 1
ATOM 757 C CA . LEU A 1 93 ? -13.356 -11.270 4.617 1.00 90.44 93 LEU A CA 1
ATOM 758 C C . LEU A 1 93 ? -13.149 -9.777 4.879 1.00 90.44 93 LEU A C 1
ATOM 760 O O . LEU A 1 93 ? -13.504 -9.301 5.956 1.00 90.44 93 LEU A O 1
ATOM 764 N N . PHE A 1 94 ? -12.700 -9.026 3.874 1.00 90.38 94 PHE A N 1
ATOM 765 C CA . PHE A 1 94 ? -12.579 -7.571 3.954 1.00 90.38 94 PHE A CA 1
ATOM 766 C C . PHE A 1 94 ? -13.912 -6.897 4.328 1.00 90.38 94 PHE A C 1
ATOM 768 O O . PHE A 1 94 ? -13.986 -6.146 5.305 1.00 90.38 94 PHE A O 1
ATOM 775 N N . PHE A 1 95 ? -15.007 -7.230 3.634 1.00 91.94 95 PHE A N 1
ATOM 776 C CA . PHE A 1 95 ? -16.333 -6.695 3.972 1.00 91.94 95 PHE A CA 1
ATOM 777 C C . PHE A 1 95 ? -16.820 -7.114 5.364 1.00 91.94 95 PHE A C 1
ATOM 779 O O . PHE A 1 95 ? -17.443 -6.316 6.073 1.00 91.94 95 PHE A O 1
ATOM 786 N N . LEU A 1 96 ? -16.561 -8.361 5.767 1.00 92.06 96 LEU A N 1
ATOM 787 C CA . LEU A 1 96 ? -16.923 -8.853 7.098 1.00 92.06 96 LEU A CA 1
ATOM 788 C C . LEU A 1 96 ? -16.176 -8.092 8.196 1.00 92.06 96 LEU A C 1
ATOM 790 O O . LEU A 1 96 ? -16.793 -7.723 9.195 1.00 92.06 96 LEU A O 1
ATOM 794 N N . LEU A 1 97 ? -14.895 -7.803 7.983 1.00 91.62 97 LEU A N 1
ATOM 795 C CA . LEU A 1 97 ? -14.070 -7.028 8.902 1.00 91.62 97 LEU A CA 1
ATOM 796 C C . LEU A 1 97 ? -14.539 -5.583 9.009 1.00 91.62 97 LEU A C 1
ATOM 798 O O . LEU A 1 97 ? -14.747 -5.104 10.121 1.00 91.62 97 LEU A O 1
ATOM 802 N N . ILE A 1 98 ? -14.821 -4.919 7.885 1.00 91.81 98 ILE A N 1
ATOM 803 C CA . ILE A 1 98 ? -15.426 -3.578 7.899 1.00 91.81 98 ILE A CA 1
ATOM 804 C C . ILE A 1 98 ? -16.730 -3.590 8.701 1.00 91.81 98 ILE A C 1
ATOM 806 O O . ILE A 1 98 ? -16.953 -2.716 9.537 1.00 91.81 98 ILE A O 1
ATOM 810 N N . LYS A 1 99 ? -17.603 -4.581 8.489 1.00 90.25 99 LYS A N 1
ATOM 811 C CA . LYS A 1 99 ? -18.861 -4.694 9.239 1.00 90.25 99 LYS A CA 1
ATOM 812 C C . LYS A 1 99 ? -18.621 -4.937 10.732 1.00 90.25 99 LYS A C 1
ATOM 814 O O . LYS A 1 99 ? -19.347 -4.387 11.557 1.00 90.25 99 LYS A O 1
ATOM 819 N N . LYS A 1 100 ? -17.631 -5.759 11.084 1.00 91.31 100 LYS A N 1
ATOM 820 C CA . LYS A 1 100 ? -17.251 -6.043 12.473 1.00 91.31 100 LYS A CA 1
ATOM 821 C C . LYS A 1 100 ? -16.752 -4.779 13.171 1.00 91.31 100 LYS A C 1
ATOM 823 O O . LYS A 1 100 ? -17.270 -4.463 14.236 1.00 91.31 100 LYS A O 1
ATOM 828 N N . ILE A 1 101 ? -15.870 -4.014 12.529 1.00 89.62 101 ILE A N 1
ATOM 829 C CA . ILE A 1 101 ? -15.391 -2.716 13.026 1.00 89.62 101 ILE A CA 1
ATOM 830 C C . ILE A 1 101 ? -16.572 -1.754 13.227 1.00 89.62 101 ILE A C 1
ATOM 832 O O . ILE A 1 101 ? -16.797 -1.308 14.349 1.00 89.62 101 ILE A O 1
ATOM 836 N N . ASN A 1 102 ? -17.414 -1.549 12.207 1.00 88.25 102 ASN A N 1
ATOM 837 C CA . ASN A 1 102 ? -18.603 -0.689 12.313 1.00 88.25 102 ASN A CA 1
ATOM 838 C C . ASN A 1 102 ? -19.543 -1.100 13.467 1.00 88.25 102 ASN A C 1
ATOM 840 O O . ASN A 1 102 ? -20.144 -0.258 14.130 1.00 88.25 102 ASN A O 1
ATOM 844 N N . ASN A 1 103 ? -19.693 -2.404 13.724 1.00 87.06 103 ASN A N 1
ATOM 845 C CA . ASN A 1 103 ? -20.523 -2.907 14.822 1.00 87.06 103 ASN A CA 1
ATOM 846 C C . ASN A 1 103 ? -19.924 -2.639 16.209 1.00 87.06 103 ASN A C 1
ATOM 848 O O . ASN A 1 103 ? -20.674 -2.595 17.188 1.00 87.06 103 ASN A O 1
ATOM 852 N N . ILE A 1 104 ? -18.601 -2.521 16.310 1.00 84.81 104 ILE A N 1
ATOM 853 C CA . ILE A 1 104 ? -17.904 -2.154 17.546 1.00 84.81 104 ILE A CA 1
ATOM 854 C C . ILE A 1 104 ? -17.993 -0.634 17.743 1.00 84.81 104 ILE A C 1
ATOM 856 O O . ILE A 1 104 ? -18.239 -0.176 18.857 1.00 84.81 104 ILE A O 1
ATOM 860 N N . GLU A 1 105 ? -17.897 0.127 16.654 1.00 80.12 105 GLU A N 1
ATOM 861 C CA . GLU A 1 105 ? -17.913 1.594 16.599 1.00 80.12 105 GLU A CA 1
ATOM 862 C C . GLU A 1 105 ? -19.308 2.226 16.713 1.00 80.12 105 GLU A C 1
ATOM 864 O O . GLU A 1 105 ? -19.429 3.413 16.462 1.00 80.12 105 GLU A O 1
ATOM 869 N N . LYS A 1 106 ? -20.359 1.491 17.109 1.00 70.56 106 LYS A N 1
ATOM 870 C CA . LYS A 1 106 ? -21.786 1.912 17.094 1.00 70.56 106 LYS A CA 1
ATOM 871 C C . LYS A 1 106 ? -22.112 3.349 17.553 1.00 70.56 106 LYS A C 1
ATOM 873 O O . LYS A 1 106 ? -23.183 3.838 17.207 1.00 70.56 106 LYS A O 1
ATOM 878 N N . GLU A 1 107 ? -21.236 4.002 18.315 1.00 63.09 107 GLU A N 1
ATOM 879 C CA . GLU A 1 107 ? -21.379 5.381 18.803 1.00 63.09 107 GLU A CA 1
ATOM 880 C C . GLU A 1 107 ? -20.169 6.301 18.503 1.00 63.09 107 GLU A C 1
ATOM 882 O O . GLU A 1 107 ? -20.235 7.497 18.783 1.00 63.09 107 GLU A O 1
ATOM 887 N N . ASN A 1 108 ? -19.088 5.784 17.909 1.00 64.94 108 ASN A N 1
ATOM 888 C CA . ASN A 1 108 ? -17.829 6.496 17.667 1.00 64.94 108 ASN A CA 1
ATOM 889 C C . ASN A 1 108 ? -17.581 6.676 16.157 1.00 64.94 108 ASN A C 1
ATOM 891 O O . ASN A 1 108 ? -17.748 5.757 15.363 1.00 64.94 108 ASN A O 1
ATOM 895 N N . TYR A 1 109 ? -17.185 7.880 15.738 1.00 69.94 109 TYR A N 1
ATOM 896 C CA . TYR A 1 109 ? -17.136 8.295 14.324 1.00 69.94 109 TYR A CA 1
ATOM 897 C C . TYR A 1 109 ? -15.811 7.945 13.619 1.00 69.94 109 TYR A C 1
ATOM 899 O O . TYR A 1 109 ? -15.210 8.798 12.946 1.00 69.94 109 TYR A O 1
ATOM 907 N N . LEU A 1 110 ? -15.326 6.712 13.772 1.00 78.88 110 LEU A N 1
ATOM 908 C CA . LEU A 1 110 ? -14.120 6.268 13.074 1.00 78.88 110 LEU A CA 1
ATOM 909 C C . LEU A 1 110 ? -14.459 5.804 11.643 1.00 78.88 110 LEU A C 1
ATOM 911 O O . LEU A 1 110 ? -15.462 5.133 11.412 1.00 78.88 110 LEU A O 1
ATOM 915 N N . PRO A 1 111 ? -13.644 6.159 10.636 1.00 85.81 111 PRO A N 1
ATOM 916 C CA . PRO A 1 111 ? -13.796 5.624 9.299 1.00 85.81 111 PRO A CA 1
ATOM 917 C C . PRO A 1 111 ? -13.252 4.187 9.262 1.00 85.81 111 PRO A C 1
ATOM 919 O O . PRO A 1 111 ? -12.056 3.962 9.062 1.00 85.81 111 PRO A O 1
ATOM 922 N N . SER A 1 112 ? -14.151 3.214 9.448 1.00 89.62 112 SER A N 1
ATOM 923 C CA . SER A 1 112 ? -13.839 1.780 9.549 1.00 89.62 112 SER A CA 1
ATOM 924 C C . SER A 1 112 ? -12.991 1.223 8.396 1.00 89.62 112 SER A C 1
ATOM 926 O O . SER A 1 112 ? -12.126 0.382 8.622 1.00 89.62 112 SER A O 1
ATOM 928 N N . HIS A 1 113 ? -13.228 1.662 7.152 1.00 90.12 113 HIS A N 1
ATOM 929 C CA . HIS A 1 113 ? -12.469 1.191 5.981 1.00 90.12 113 HIS A CA 1
ATOM 930 C C . HIS A 1 113 ? -10.999 1.617 6.075 1.00 90.12 113 HIS A C 1
ATOM 932 O O . HIS A 1 113 ? -10.109 0.772 6.038 1.00 90.12 113 HIS A O 1
ATOM 938 N N . GLN A 1 114 ? -10.736 2.909 6.279 1.00 90.19 114 GLN A N 1
ATOM 939 C CA . GLN A 1 114 ? -9.374 3.420 6.438 1.00 90.19 114 GLN A CA 1
ATOM 940 C C . GLN A 1 114 ? -8.697 2.851 7.685 1.00 90.19 114 GLN A C 1
ATOM 942 O O . GLN A 1 114 ? -7.501 2.566 7.650 1.00 90.19 114 GLN A O 1
ATOM 947 N N . LEU A 1 115 ? -9.451 2.654 8.771 1.00 91.38 115 LEU A N 1
ATOM 948 C CA . LEU A 1 115 ? -8.935 1.990 9.960 1.00 91.38 115 LEU A CA 1
ATOM 949 C C . LEU A 1 115 ? -8.489 0.557 9.643 1.00 91.38 115 LEU A C 1
ATOM 951 O O . LEU A 1 115 ? -7.391 0.180 10.040 1.00 91.38 115 LEU A O 1
ATOM 955 N N . LEU A 1 116 ? -9.281 -0.224 8.902 1.00 92.25 116 LEU A N 1
ATOM 956 C CA . LEU A 1 116 ? -8.917 -1.593 8.531 1.00 92.25 116 LEU A CA 1
ATOM 957 C C . LEU A 1 116 ? -7.616 -1.650 7.720 1.00 92.25 116 LEU A C 1
ATOM 959 O O . LEU A 1 116 ? -6.754 -2.475 8.013 1.00 92.25 116 LEU A O 1
ATOM 963 N N . GLU A 1 117 ? -7.451 -0.763 6.738 1.00 91.69 117 GLU A N 1
ATOM 964 C CA . GLU A 1 117 ? -6.217 -0.675 5.944 1.00 91.69 117 GLU A CA 1
ATOM 965 C C . GLU A 1 117 ? -4.992 -0.361 6.814 1.00 91.69 117 GLU A C 1
ATOM 967 O O . GLU A 1 117 ? -3.948 -0.996 6.668 1.00 91.69 117 GLU A O 1
ATOM 972 N N . ILE A 1 118 ? -5.127 0.573 7.761 1.00 91.38 118 ILE A N 1
ATOM 973 C CA . ILE A 1 118 ? -4.049 0.933 8.692 1.00 91.38 118 ILE A CA 1
ATOM 974 C C . ILE A 1 118 ? -3.741 -0.223 9.649 1.00 91.38 118 ILE A C 1
ATOM 976 O O . ILE A 1 118 ? -2.574 -0.521 9.902 1.00 91.38 118 ILE A O 1
ATOM 980 N N . LEU A 1 119 ? -4.768 -0.887 10.186 1.00 91.81 119 LEU A N 1
ATOM 981 C CA . LEU A 1 119 ? -4.597 -2.037 11.076 1.00 91.81 119 LEU A CA 1
ATOM 982 C C . LEU A 1 119 ? -3.910 -3.199 10.357 1.00 91.81 119 LEU A C 1
ATOM 984 O O . LEU A 1 119 ? -3.068 -3.863 10.959 1.00 91.81 119 LEU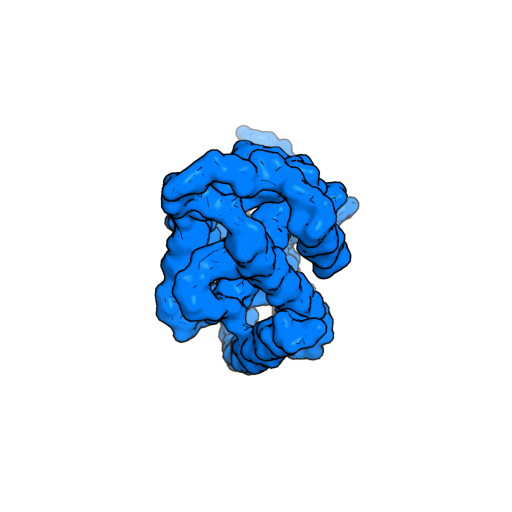 A O 1
ATOM 988 N N . LEU A 1 120 ? -4.211 -3.410 9.075 1.00 91.50 120 LEU A N 1
ATOM 989 C CA . LEU A 1 120 ? -3.519 -4.392 8.249 1.00 91.50 120 LEU A CA 1
ATOM 990 C C . LEU A 1 120 ? -2.040 -4.026 8.052 1.00 91.50 120 LEU A C 1
ATOM 992 O O . LEU A 1 120 ? -1.182 -4.880 8.268 1.00 91.50 120 LEU A O 1
ATOM 996 N N . ASP A 1 121 ? -1.722 -2.772 7.723 1.00 91.00 121 ASP A N 1
ATOM 997 C CA . ASP A 1 121 ? -0.333 -2.310 7.596 1.00 91.00 121 ASP A CA 1
ATOM 998 C C . ASP A 1 121 ? 0.441 -2.466 8.916 1.00 91.00 121 ASP A C 1
ATOM 1000 O O . ASP A 1 121 ? 1.547 -3.007 8.929 1.00 91.00 121 ASP A O 1
ATOM 1004 N N . LEU A 1 122 ? -0.148 -2.074 10.050 1.00 90.31 122 LEU A N 1
ATOM 1005 C CA . LEU A 1 122 ? 0.448 -2.268 11.378 1.00 90.31 122 LEU A CA 1
ATOM 1006 C C . LEU A 1 122 ? 0.643 -3.753 11.714 1.00 90.31 122 LEU A C 1
ATOM 1008 O O . LEU A 1 122 ? 1.644 -4.137 12.329 1.00 90.31 122 LEU A O 1
ATOM 1012 N N . TYR A 1 123 ? -0.307 -4.601 11.319 1.00 91.44 123 TYR A N 1
ATOM 1013 C CA . TYR A 1 123 ? -0.203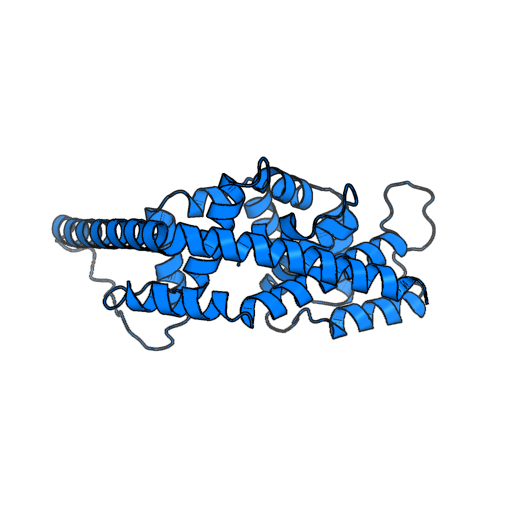 -6.041 11.507 1.00 91.44 123 TYR A CA 1
ATOM 1014 C C . TYR A 1 123 ? 0.950 -6.622 10.681 1.00 91.44 123 TYR A C 1
ATOM 1016 O O . TYR A 1 123 ? 1.770 -7.369 11.222 1.00 91.44 123 TYR A O 1
ATOM 1024 N N . ILE A 1 124 ? 1.061 -6.231 9.409 1.00 90.38 124 ILE A N 1
ATOM 1025 C CA . ILE A 1 124 ? 2.159 -6.608 8.511 1.00 90.38 124 ILE A CA 1
ATOM 1026 C C . ILE A 1 124 ? 3.499 -6.132 9.065 1.00 90.38 124 ILE A C 1
ATOM 1028 O O . ILE A 1 124 ? 4.430 -6.928 9.144 1.00 90.38 124 ILE A O 1
ATOM 1032 N N . ASP A 1 125 ? 3.598 -4.878 9.502 1.00 89.56 125 ASP A N 1
ATOM 1033 C CA . ASP A 1 125 ? 4.819 -4.303 10.071 1.00 89.56 125 ASP A CA 1
ATOM 1034 C C . ASP A 1 125 ? 5.326 -5.100 11.284 1.00 89.56 125 ASP A C 1
ATOM 1036 O O . ASP A 1 125 ? 6.520 -5.374 11.421 1.00 89.56 125 ASP A O 1
ATOM 1040 N N . ARG A 1 126 ? 4.400 -5.564 12.130 1.00 90.06 126 ARG A N 1
ATOM 1041 C CA . ARG A 1 126 ? 4.708 -6.393 13.301 1.00 90.06 126 ARG A CA 1
ATOM 1042 C C . ARG A 1 126 ? 5.096 -7.831 12.945 1.00 90.06 126 ARG A C 1
ATOM 1044 O O . ARG A 1 126 ? 5.905 -8.426 13.655 1.00 90.06 126 ARG A O 1
ATOM 1051 N N . LYS A 1 127 ? 4.480 -8.428 11.919 1.00 89.94 127 LYS A N 1
ATOM 1052 C CA . LYS A 1 127 ? 4.645 -9.858 11.589 1.00 89.94 127 LYS A CA 1
ATOM 1053 C C . LYS A 1 127 ? 5.725 -10.125 10.545 1.00 89.94 127 LYS A C 1
ATOM 1055 O O . LYS A 1 127 ? 6.378 -11.163 10.608 1.00 89.94 127 LYS A O 1
ATOM 1060 N N . ILE A 1 128 ? 5.931 -9.204 9.611 1.00 88.19 128 ILE A N 1
ATOM 1061 C CA . ILE A 1 128 ? 6.914 -9.320 8.537 1.00 88.19 128 ILE A CA 1
ATOM 1062 C C . ILE A 1 128 ? 8.089 -8.406 8.860 1.00 88.19 128 ILE A C 1
ATOM 1064 O O . ILE A 1 128 ? 7.993 -7.179 8.817 1.00 88.19 128 ILE A O 1
ATOM 1068 N N . LYS A 1 129 ? 9.225 -9.023 9.186 1.00 85.44 129 LYS A N 1
ATOM 1069 C CA . LYS A 1 129 ? 10.452 -8.314 9.547 1.00 85.44 129 LYS A CA 1
ATOM 1070 C C . LYS A 1 129 ? 10.918 -7.406 8.403 1.00 85.44 129 LYS A C 1
ATOM 1072 O O . LYS A 1 129 ? 10.942 -7.818 7.250 1.00 85.44 129 LYS A O 1
ATOM 1077 N N . ASP A 1 130 ? 11.334 -6.187 8.751 1.00 87.31 130 ASP A N 1
ATOM 1078 C CA . ASP A 1 130 ? 11.917 -5.188 7.839 1.00 87.31 130 ASP A CA 1
ATOM 1079 C C . ASP A 1 130 ? 11.002 -4.744 6.671 1.00 87.31 130 ASP A C 1
ATOM 1081 O O . ASP A 1 130 ? 11.447 -4.030 5.775 1.00 87.31 130 ASP A O 1
ATOM 1085 N N . SER A 1 131 ? 9.715 -5.082 6.734 1.00 88.06 131 SER A N 1
ATOM 1086 C CA . SER A 1 131 ? 8.604 -4.601 5.899 1.00 88.06 131 SER A CA 1
ATOM 1087 C C . SER A 1 131 ? 8.667 -3.097 5.596 1.00 88.06 131 SER A C 1
ATOM 1089 O O . SER A 1 131 ? 8.847 -2.683 4.448 1.00 88.06 131 SER A O 1
ATOM 1091 N N . ALA A 1 132 ? 8.605 -2.277 6.645 1.00 88.31 132 ALA A N 1
ATOM 1092 C CA . ALA A 1 132 ? 8.722 -0.825 6.587 1.00 88.31 132 ALA A CA 1
ATOM 1093 C C . ALA A 1 132 ? 10.006 -0.352 5.898 1.00 88.31 132 ALA A C 1
ATOM 1095 O O . ALA A 1 132 ? 9.986 0.525 5.036 1.00 88.31 132 ALA A O 1
ATOM 1096 N N . LYS A 1 133 ? 11.141 -0.955 6.273 1.00 88.88 133 LYS A N 1
ATOM 1097 C CA . LYS A 1 133 ? 12.457 -0.585 5.742 1.00 88.88 133 LYS A CA 1
ATOM 1098 C C . LYS A 1 133 ? 12.579 -0.936 4.264 1.00 88.88 133 LYS A C 1
ATOM 1100 O O . LYS A 1 133 ? 13.239 -0.217 3.525 1.00 88.88 133 LYS A O 1
ATOM 1105 N N . SER A 1 134 ? 11.964 -2.032 3.827 1.00 88.50 134 SER A N 1
ATOM 1106 C CA . SER A 1 134 ? 11.903 -2.410 2.414 1.00 88.50 134 SER A CA 1
ATOM 1107 C C . SER A 1 134 ? 11.145 -1.364 1.592 1.00 88.50 134 SER A C 1
ATOM 1109 O O . SER A 1 134 ? 11.624 -0.934 0.539 1.00 88.50 134 SER A O 1
ATOM 1111 N N . LEU A 1 135 ? 10.004 -0.887 2.100 1.00 89.50 135 LEU A N 1
ATOM 1112 C CA . LEU A 1 135 ? 9.243 0.184 1.454 1.00 89.50 135 LEU A CA 1
ATOM 1113 C C . LEU A 1 135 ? 10.051 1.489 1.400 1.00 89.50 135 LEU A C 1
ATOM 1115 O O . LEU A 1 135 ? 10.203 2.078 0.333 1.00 89.50 135 LEU A O 1
ATOM 1119 N N . GLN A 1 136 ? 10.670 1.885 2.516 1.00 90.50 136 GLN A N 1
ATOM 1120 C CA . GLN A 1 136 ? 11.558 3.054 2.577 1.00 90.50 136 GLN A CA 1
ATOM 1121 C C . GLN A 1 136 ? 12.701 2.967 1.561 1.00 90.50 136 GLN A C 1
ATOM 1123 O O . GLN A 1 136 ? 12.973 3.938 0.863 1.00 90.50 136 GLN A O 1
ATOM 1128 N N . LYS A 1 137 ? 13.346 1.800 1.424 1.00 89.94 137 LYS A N 1
ATOM 1129 C CA . LYS A 1 137 ? 14.409 1.578 0.427 1.00 89.94 137 LYS A CA 1
ATOM 1130 C C . LYS A 1 137 ? 13.918 1.757 -1.007 1.00 89.94 137 LYS A C 1
ATOM 1132 O O . LYS A 1 137 ? 14.669 2.262 -1.834 1.00 89.94 137 LYS A O 1
ATOM 1137 N N . THR A 1 138 ? 12.682 1.356 -1.289 1.00 90.38 138 THR A N 1
ATOM 1138 C CA . THR A 1 138 ? 12.061 1.520 -2.612 1.00 90.38 138 THR A CA 1
ATOM 1139 C C . THR A 1 138 ? 11.866 3.001 -2.929 1.00 90.38 138 THR A C 1
ATOM 1141 O O . THR A 1 138 ? 12.274 3.457 -3.992 1.00 90.38 138 THR A O 1
ATOM 1144 N N . TYR A 1 139 ? 11.351 3.776 -1.969 1.00 90.81 139 TYR A N 1
ATOM 1145 C CA . TYR A 1 139 ? 11.161 5.225 -2.110 1.00 90.81 139 TYR A CA 1
ATOM 1146 C C . TYR A 1 139 ? 12.464 6.038 -2.059 1.00 90.81 139 TYR A C 1
ATOM 1148 O O . TYR A 1 139 ? 12.539 7.127 -2.618 1.00 90.81 139 TYR A O 1
ATOM 1156 N N . ALA A 1 140 ? 13.508 5.515 -1.416 1.00 91.19 140 ALA A N 1
ATOM 1157 C CA . ALA A 1 140 ? 14.833 6.127 -1.386 1.00 91.19 140 ALA A CA 1
ATOM 1158 C C . ALA A 1 140 ? 15.665 5.842 -2.647 1.00 91.19 140 ALA A C 1
ATOM 1160 O O . ALA A 1 140 ? 16.770 6.373 -2.774 1.00 91.19 140 ALA A O 1
ATOM 1161 N N . ASN A 1 141 ? 15.192 4.972 -3.543 1.00 90.50 141 ASN A N 1
ATOM 1162 C CA . ASN A 1 141 ? 15.985 4.540 -4.679 1.00 90.50 141 ASN A CA 1
ATOM 1163 C C . ASN A 1 141 ? 16.067 5.634 -5.761 1.00 90.50 141 ASN A C 1
ATOM 1165 O O . ASN A 1 141 ? 15.025 6.153 -6.167 1.00 90.50 141 ASN A O 1
ATOM 1169 N N . PRO A 1 142 ? 17.265 5.942 -6.295 1.00 87.88 142 PRO A N 1
ATOM 1170 C CA . PRO A 1 142 ? 17.420 6.913 -7.378 1.00 87.88 142 PRO A CA 1
ATOM 1171 C C . PRO A 1 142 ? 16.587 6.603 -8.629 1.00 87.88 142 PRO A C 1
ATOM 1173 O O . PRO A 1 142 ? 16.142 7.531 -9.292 1.00 87.88 142 PRO A O 1
ATOM 1176 N N . ALA A 1 143 ? 16.309 5.327 -8.925 1.00 86.94 143 ALA A N 1
ATOM 1177 C CA . ALA A 1 143 ? 15.460 4.906 -10.043 1.00 86.94 143 ALA A CA 1
ATOM 1178 C C . ALA A 1 143 ? 14.062 5.551 -10.017 1.00 86.94 143 ALA A C 1
ATOM 1180 O O . ALA A 1 143 ? 13.464 5.777 -11.069 1.00 86.94 143 ALA A O 1
ATOM 1181 N N . LEU A 1 144 ? 13.542 5.879 -8.827 1.00 89.50 144 LEU A N 1
ATOM 1182 C CA . LEU A 1 144 ? 12.211 6.461 -8.672 1.00 89.50 144 LEU A CA 1
ATOM 1183 C C . LEU A 1 144 ? 12.085 7.822 -9.370 1.00 89.50 144 LEU A C 1
ATOM 1185 O O . LEU A 1 144 ? 11.039 8.098 -9.953 1.00 89.50 144 LEU A O 1
ATOM 1189 N N . SER A 1 145 ? 13.130 8.656 -9.365 1.00 86.50 145 SER A N 1
ATOM 1190 C CA . SER A 1 145 ? 13.072 9.969 -10.024 1.00 86.50 145 SER A CA 1
ATOM 1191 C C . SER A 1 145 ? 12.941 9.834 -11.542 1.00 86.50 145 SER A C 1
ATOM 1193 O O . SER A 1 145 ? 12.120 10.523 -12.148 1.00 86.50 145 SER A O 1
ATOM 1195 N N . PHE A 1 146 ? 13.675 8.894 -12.145 1.00 85.38 146 PHE A N 1
ATOM 1196 C CA . PHE A 1 146 ? 13.587 8.593 -13.574 1.00 85.38 146 PHE A CA 1
ATOM 1197 C C . PHE A 1 146 ? 12.210 8.047 -13.957 1.00 85.38 146 PHE A C 1
ATOM 1199 O O . PHE A 1 146 ? 11.644 8.456 -14.968 1.00 85.38 146 PHE A O 1
ATOM 1206 N N . ILE A 1 147 ? 11.639 7.172 -13.126 1.00 88.06 147 ILE A N 1
ATOM 1207 C CA . ILE A 1 147 ? 10.293 6.628 -13.335 1.00 88.06 147 ILE A CA 1
ATOM 1208 C C . ILE A 1 147 ? 9.244 7.741 -13.256 1.00 88.06 147 ILE A C 1
ATOM 1210 O O . ILE A 1 147 ? 8.382 7.833 -14.126 1.00 88.06 147 ILE A O 1
ATOM 1214 N N . ILE A 1 148 ? 9.315 8.617 -12.252 1.00 88.62 148 ILE A N 1
ATOM 1215 C CA . ILE A 1 148 ? 8.380 9.744 -12.130 1.00 88.62 148 ILE A CA 1
ATOM 1216 C C . ILE A 1 148 ? 8.467 10.646 -13.361 1.00 88.62 148 ILE A C 1
ATOM 1218 O O . ILE A 1 148 ? 7.432 11.018 -13.913 1.00 88.62 148 ILE A O 1
ATOM 1222 N N . GLU A 1 149 ? 9.679 10.957 -13.826 1.00 85.50 149 GLU A N 1
ATOM 1223 C CA . GLU A 1 149 ? 9.878 11.744 -15.044 1.00 85.50 149 GLU A CA 1
ATOM 1224 C C . GLU A 1 149 ? 9.284 11.047 -16.275 1.00 85.50 149 GLU A C 1
ATOM 1226 O O . GLU A 1 149 ? 8.593 11.680 -17.070 1.00 85.50 149 GLU A O 1
ATOM 1231 N N . PHE A 1 150 ? 9.464 9.730 -16.400 1.00 85.38 150 PHE A N 1
ATOM 1232 C CA . PHE A 1 150 ? 8.832 8.940 -17.452 1.00 85.38 150 PHE A CA 1
ATOM 1233 C C . PHE A 1 150 ? 7.300 9.077 -17.427 1.00 85.38 150 PHE A C 1
ATOM 1235 O O . PHE A 1 150 ? 6.693 9.328 -18.474 1.00 85.38 150 PHE A O 1
ATOM 1242 N N . PHE A 1 151 ? 6.670 8.987 -16.250 1.00 86.81 151 PHE A N 1
ATOM 1243 C CA . PHE A 1 151 ? 5.212 9.078 -16.120 1.00 86.81 151 PHE A CA 1
ATOM 1244 C C . PHE A 1 151 ? 4.640 10.478 -16.379 1.00 86.81 151 PHE A C 1
ATOM 1246 O O . PHE A 1 151 ? 3.473 10.574 -16.769 1.00 86.81 151 PHE A O 1
ATOM 1253 N N . LYS A 1 152 ? 5.444 11.549 -16.303 1.00 84.56 152 LYS A N 1
ATOM 1254 C CA . LYS A 1 152 ? 5.005 12.902 -16.706 1.00 84.56 152 LYS A CA 1
ATOM 1255 C C . LYS A 1 152 ? 4.546 12.987 -18.159 1.00 84.56 152 LYS A C 1
ATOM 1257 O O . LYS A 1 152 ? 3.738 13.848 -18.496 1.00 84.56 152 LYS A O 1
ATOM 1262 N N . ASN A 1 153 ? 5.036 12.095 -19.019 1.00 82.81 153 ASN A N 1
ATOM 1263 C CA . ASN A 1 153 ? 4.613 12.041 -20.419 1.00 82.81 153 ASN A CA 1
ATOM 1264 C C . ASN A 1 153 ? 3.174 11.526 -20.585 1.00 82.81 153 ASN A C 1
ATOM 1266 O O . ASN A 1 153 ? 2.562 11.740 -21.629 1.00 82.81 153 ASN A O 1
ATOM 1270 N N . PHE A 1 154 ? 2.632 10.851 -19.569 1.00 83.31 154 PHE A N 1
ATOM 1271 C CA . PHE A 1 154 ? 1.316 10.213 -19.614 1.00 83.31 154 PHE A CA 1
ATOM 1272 C C . PHE A 1 154 ? 0.311 10.876 -18.671 1.00 83.31 154 PHE A C 1
ATOM 1274 O O . PHE A 1 154 ? -0.897 10.783 -18.897 1.00 83.31 154 PHE A O 1
ATOM 1281 N N . CYS A 1 155 ? 0.781 11.552 -17.622 1.00 83.19 155 CYS A N 1
ATOM 1282 C CA . CYS A 1 155 ? -0.076 12.237 -16.668 1.00 83.19 155 CYS A CA 1
ATOM 1283 C C . CYS A 1 155 ? 0.551 13.516 -16.106 1.00 83.19 155 CYS A C 1
ATOM 1285 O O . CYS A 1 155 ? 1.765 13.666 -16.019 1.00 83.19 155 CYS A O 1
ATOM 1287 N N . SER A 1 156 ? -0.300 14.461 -15.693 1.00 83.75 156 SER A N 1
ATOM 1288 C CA . SER A 1 156 ? 0.161 15.647 -14.967 1.00 83.75 156 SER A CA 1
ATOM 1289 C C . SER A 1 156 ? 0.485 15.265 -13.522 1.00 83.75 156 SER A C 1
ATOM 1291 O O . SER A 1 156 ? -0.388 14.758 -12.813 1.00 83.75 156 SER A O 1
ATOM 1293 N N . ILE A 1 157 ? 1.735 15.512 -13.123 1.00 86.00 157 ILE A N 1
ATOM 1294 C CA . ILE A 1 157 ? 2.299 15.198 -11.807 1.00 86.00 157 ILE A CA 1
ATOM 1295 C C . ILE A 1 157 ? 2.713 16.505 -11.120 1.00 86.00 157 ILE A C 1
ATOM 1297 O O . ILE A 1 157 ? 3.512 17.269 -11.667 1.00 86.00 157 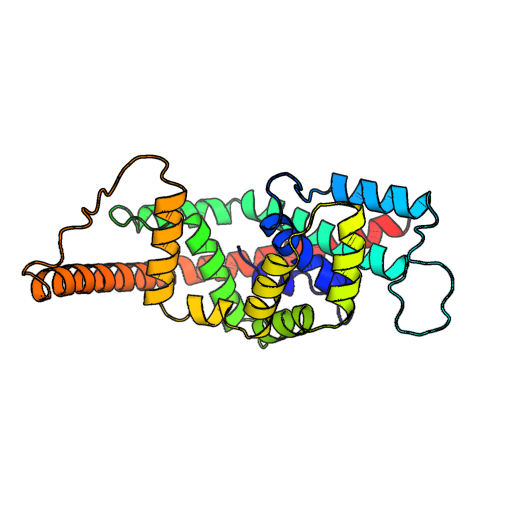ILE A O 1
ATOM 1301 N N . ASP A 1 158 ? 2.198 16.750 -9.913 1.00 87.19 158 ASP A N 1
ATOM 1302 C CA . ASP A 1 158 ? 2.668 17.824 -9.033 1.00 87.19 158 ASP A CA 1
ATOM 1303 C C . ASP A 1 158 ? 3.964 17.373 -8.344 1.00 87.19 158 ASP A C 1
ATOM 1305 O O . ASP A 1 158 ? 3.960 16.553 -7.426 1.00 87.19 158 ASP A O 1
ATOM 1309 N N . MET A 1 159 ? 5.104 17.888 -8.807 1.00 86.12 159 MET A N 1
ATOM 1310 C CA . MET A 1 159 ? 6.411 17.473 -8.290 1.00 86.12 159 MET A CA 1
ATOM 1311 C C . MET A 1 159 ? 6.631 17.846 -6.825 1.00 86.12 159 MET A C 1
ATOM 1313 O O . MET A 1 159 ? 7.338 17.125 -6.123 1.00 86.12 159 MET A O 1
ATOM 1317 N N . GLU A 1 160 ? 6.028 18.934 -6.344 1.00 88.62 160 GLU A N 1
ATOM 1318 C CA . GLU A 1 160 ? 6.193 19.362 -4.957 1.00 88.62 160 GLU A CA 1
ATOM 1319 C C . GLU A 1 160 ? 5.445 18.414 -4.014 1.00 88.62 160 GLU A C 1
ATOM 1321 O O . GLU A 1 160 ? 6.010 17.927 -3.031 1.00 88.62 160 GLU A O 1
ATOM 1326 N N . GLN A 1 161 ? 4.185 18.103 -4.330 1.00 86.44 161 GLN A N 1
ATOM 1327 C CA . GLN A 1 161 ? 3.396 17.140 -3.558 1.00 86.44 161 GLN A CA 1
ATOM 1328 C C . GLN A 1 161 ? 3.962 15.723 -3.659 1.00 86.44 161 GLN A C 1
ATOM 1330 O O . GLN A 1 161 ? 3.998 15.004 -2.658 1.00 86.44 161 GLN A O 1
ATOM 1335 N N . THR A 1 162 ? 4.440 15.335 -4.840 1.00 87.69 162 THR A N 1
ATOM 1336 C CA . THR A 1 162 ? 5.121 14.054 -5.064 1.00 87.69 162 THR A CA 1
ATOM 1337 C C . THR A 1 162 ? 6.339 13.930 -4.156 1.00 87.69 162 THR A C 1
ATOM 1339 O O . THR A 1 162 ? 6.450 12.949 -3.424 1.00 87.69 162 THR A O 1
ATOM 1342 N N . GLN A 1 163 ? 7.213 14.941 -4.129 1.00 89.56 163 GLN A N 1
ATOM 1343 C CA . GLN A 1 163 ? 8.413 14.911 -3.294 1.00 89.56 163 GLN A CA 1
ATOM 1344 C C . GLN A 1 163 ? 8.071 14.864 -1.800 1.00 89.56 163 GLN A C 1
ATOM 1346 O O . GLN A 1 163 ? 8.611 14.028 -1.081 1.00 89.56 163 GLN A O 1
ATOM 1351 N N . LYS A 1 164 ? 7.107 15.678 -1.345 1.00 89.12 164 LYS A N 1
ATOM 1352 C CA . LYS A 1 164 ? 6.618 15.645 0.047 1.00 89.12 164 LYS A CA 1
ATOM 1353 C C . LYS A 1 164 ? 6.139 14.254 0.456 1.00 89.12 164 LYS A C 1
ATOM 1355 O O . LYS A 1 164 ? 6.401 13.814 1.574 1.00 89.12 164 LYS A O 1
ATOM 1360 N N . PHE A 1 165 ? 5.429 13.564 -0.433 1.00 88.06 165 PHE A N 1
ATOM 1361 C CA . PHE A 1 165 ? 4.962 12.210 -0.169 1.00 88.06 165 PHE A CA 1
ATOM 1362 C C . PHE A 1 165 ? 6.109 11.189 -0.167 1.00 88.06 165 PHE A C 1
ATOM 1364 O O . PHE A 1 165 ? 6.154 10.324 0.706 1.00 88.06 165 PHE A O 1
ATOM 1371 N N . ILE A 1 166 ? 7.061 11.304 -1.097 1.00 90.38 166 ILE A N 1
ATOM 1372 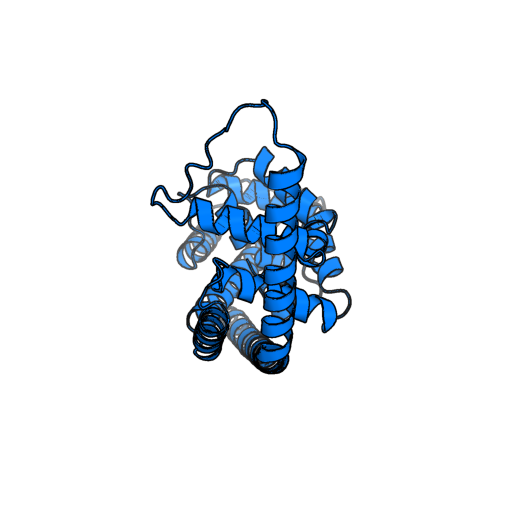C CA . ILE A 1 166 ? 8.253 10.448 -1.123 1.00 90.38 166 ILE A CA 1
ATOM 1373 C C . ILE A 1 166 ? 9.035 10.578 0.181 1.00 90.38 166 ILE A C 1
ATOM 1375 O O . ILE A 1 166 ? 9.347 9.560 0.796 1.00 90.38 166 ILE A O 1
ATOM 1379 N N . ASP A 1 167 ? 9.295 11.805 0.631 1.00 90.31 167 ASP A N 1
ATOM 1380 C CA . ASP A 1 167 ? 10.016 12.069 1.879 1.00 90.31 167 ASP A CA 1
ATOM 1381 C C . ASP A 1 167 ? 9.243 11.516 3.087 1.00 90.31 167 ASP A C 1
ATOM 1383 O O . ASP A 1 167 ? 9.815 10.842 3.944 1.00 90.31 167 ASP A O 1
ATOM 1387 N N . PHE A 1 168 ? 7.915 11.672 3.103 1.00 87.19 168 PHE A N 1
ATOM 1388 C CA . PHE A 1 168 ? 7.046 11.105 4.137 1.00 87.19 168 PHE A CA 1
ATOM 1389 C C . PHE A 1 168 ? 7.167 9.576 4.275 1.00 87.19 168 PHE A C 1
ATOM 1391 O O . PHE A 1 168 ? 7.191 9.060 5.402 1.00 87.19 168 PHE A O 1
ATOM 1398 N N . ILE A 1 169 ? 7.261 8.845 3.158 1.00 88.25 169 ILE A N 1
ATOM 1399 C CA . ILE A 1 169 ? 7.466 7.390 3.173 1.00 88.25 169 ILE A CA 1
ATOM 1400 C C . ILE A 1 169 ? 8.917 7.043 3.517 1.00 88.25 169 ILE A C 1
ATOM 1402 O O . ILE A 1 169 ? 9.150 6.195 4.381 1.00 88.25 169 ILE A O 1
ATOM 1406 N N . LYS A 1 170 ? 9.883 7.707 2.874 1.00 88.50 170 LYS A N 1
ATOM 1407 C CA . LYS A 1 170 ? 11.329 7.483 3.017 1.00 88.50 170 LYS A CA 1
ATOM 1408 C C . LYS A 1 170 ? 11.812 7.651 4.456 1.00 88.50 170 LYS A C 1
ATOM 1410 O O . LYS A 1 170 ? 12.579 6.816 4.931 1.00 88.50 170 LYS A O 1
ATOM 1415 N N . ASP A 1 171 ? 11.320 8.666 5.157 1.00 87.75 171 ASP A N 1
ATOM 1416 C CA . ASP A 1 171 ? 11.699 8.944 6.546 1.00 87.75 171 ASP A CA 1
ATOM 1417 C C . ASP A 1 171 ? 11.015 7.992 7.547 1.00 87.75 171 ASP A C 1
ATOM 1419 O O . ASP A 1 171 ? 11.275 8.034 8.749 1.00 87.75 171 ASP A O 1
ATOM 1423 N N . GLY A 1 172 ? 10.120 7.115 7.073 1.00 81.75 172 GLY A N 1
ATOM 1424 C CA . GLY A 1 172 ? 9.374 6.177 7.913 1.00 81.75 172 GLY A CA 1
ATOM 1425 C C . GLY A 1 172 ? 8.280 6.825 8.758 1.00 81.75 172 GLY A C 1
ATOM 1426 O O . GLY A 1 172 ? 7.671 6.157 9.599 1.00 81.75 172 GLY A O 1
ATOM 1427 N N . THR A 1 173 ? 7.997 8.105 8.518 1.00 81.06 173 THR A N 1
ATOM 1428 C CA . THR A 1 173 ? 7.028 8.893 9.282 1.00 81.06 173 THR A CA 1
ATOM 1429 C C . THR A 1 173 ? 5.620 8.299 9.200 1.00 81.06 173 THR A C 1
ATOM 1431 O O . THR A 1 173 ? 4.887 8.337 10.188 1.00 81.06 173 THR A O 1
ATOM 1434 N N . PHE A 1 174 ? 5.254 7.681 8.073 1.00 81.31 174 PHE A N 1
ATOM 1435 C CA . PHE A 1 174 ? 3.918 7.111 7.862 1.00 81.31 174 PHE A CA 1
ATOM 1436 C C . PHE A 1 174 ? 3.520 6.039 8.891 1.00 81.31 174 PHE A C 1
ATOM 1438 O O . PHE A 1 174 ? 2.464 6.152 9.509 1.00 81.31 174 PHE A O 1
ATOM 1445 N N . ILE A 1 175 ? 4.386 5.057 9.168 1.00 80.94 175 ILE A N 1
ATOM 1446 C CA . ILE A 1 175 ? 4.113 4.028 10.192 1.00 80.94 175 ILE A CA 1
ATOM 1447 C C . ILE A 1 175 ? 4.188 4.630 11.589 1.00 80.94 175 ILE A C 1
ATOM 1449 O O . ILE A 1 175 ? 3.398 4.269 12.460 1.00 80.94 175 ILE A O 1
ATOM 1453 N N . GLY A 1 176 ? 5.118 5.564 11.813 1.00 81.12 176 GLY A N 1
ATOM 1454 C CA . GLY A 1 176 ? 5.230 6.273 13.086 1.00 81.12 176 GLY A CA 1
ATOM 1455 C C . GLY A 1 176 ? 3.923 6.968 13.477 1.00 81.12 176 GLY A C 1
ATOM 1456 O O . GLY A 1 176 ? 3.496 6.865 14.628 1.00 81.12 176 GLY A O 1
ATOM 1457 N N . GLN A 1 177 ? 3.243 7.597 12.513 1.00 81.38 177 GLN A N 1
ATOM 1458 C CA . GLN A 1 177 ? 1.938 8.226 12.731 1.00 81.38 177 GLN A CA 1
ATOM 1459 C C . GLN A 1 177 ? 0.842 7.219 13.091 1.00 81.38 177 GLN A C 1
ATOM 1461 O O . GLN A 1 177 ? -0.013 7.543 13.908 1.00 81.38 177 GLN A O 1
ATOM 1466 N N . TYR A 1 178 ? 0.875 6.005 12.535 1.00 83.38 178 TYR A N 1
ATOM 1467 C CA . TYR A 1 178 ? -0.108 4.957 12.840 1.00 83.38 178 TYR A CA 1
ATOM 1468 C C . TYR A 1 178 ? 0.149 4.267 14.181 1.00 83.38 178 TYR A C 1
ATOM 1470 O O . TYR A 1 178 ? -0.790 3.820 14.835 1.00 83.38 178 TYR A O 1
ATOM 1478 N N . ARG A 1 179 ? 1.416 4.178 14.607 1.00 85.12 179 ARG A N 1
ATOM 1479 C CA . ARG A 1 179 ? 1.800 3.563 15.887 1.00 85.12 179 ARG A CA 1
ATOM 1480 C C . ARG A 1 179 ? 1.437 4.418 17.096 1.00 85.12 179 ARG A C 1
ATOM 1482 O O . ARG A 1 179 ? 1.283 3.856 18.175 1.00 85.12 179 ARG A O 1
ATOM 1489 N N . ASN A 1 180 ? 1.336 5.739 16.940 1.00 88.56 180 ASN A N 1
ATOM 1490 C CA . ASN A 1 180 ? 0.815 6.616 17.983 1.00 88.56 180 ASN A CA 1
ATOM 1491 C C . ASN A 1 180 ? -0.725 6.668 17.880 1.00 88.56 180 ASN A C 1
ATOM 1493 O O . ASN A 1 180 ? -1.250 7.222 16.909 1.00 88.56 180 ASN A O 1
ATOM 1497 N N . PRO A 1 181 ? -1.460 6.101 18.851 1.00 85.50 181 PRO A N 1
ATOM 1498 C CA . PRO A 1 181 ? -2.912 6.005 18.761 1.00 85.50 181 PRO A CA 1
ATOM 1499 C C . PRO A 1 181 ? -3.625 7.364 18.731 1.00 85.50 181 PRO A C 1
ATOM 1501 O O . PRO A 1 181 ? -4.637 7.498 18.044 1.00 85.50 181 PRO A O 1
ATOM 1504 N N . GLU A 1 182 ? -3.104 8.393 19.409 1.00 85.88 182 GLU A N 1
ATOM 1505 C CA . GLU A 1 182 ? -3.702 9.734 19.387 1.00 85.88 182 GLU A CA 1
ATOM 1506 C C . GLU A 1 182 ? -3.639 10.362 17.985 1.00 85.88 182 GLU A C 1
ATOM 1508 O O . GLU A 1 182 ? -4.640 10.877 17.477 1.00 85.88 182 GLU A O 1
ATOM 1513 N N . ASN A 1 183 ? -2.490 10.255 17.316 1.00 87.75 183 ASN A N 1
ATOM 1514 C CA . ASN A 1 183 ? -2.291 10.704 15.939 1.00 87.75 183 ASN A CA 1
ATOM 1515 C C . ASN A 1 183 ? -3.198 9.945 14.968 1.00 87.75 183 ASN A C 1
ATOM 1517 O O . ASN A 1 183 ? -3.782 10.562 14.073 1.00 87.75 183 ASN A O 1
ATOM 1521 N N . LEU A 1 184 ? -3.355 8.631 15.159 1.00 87.38 184 LEU A N 1
ATOM 1522 C CA . LEU A 1 184 ? -4.275 7.814 14.372 1.00 87.38 184 LEU A CA 1
ATOM 1523 C C . LEU A 1 184 ? -5.721 8.306 14.524 1.00 87.38 184 LEU A C 1
ATOM 1525 O O . LEU A 1 184 ? -6.385 8.560 13.519 1.00 87.38 184 LEU A O 1
ATOM 1529 N N . ILE A 1 185 ? -6.192 8.520 15.756 1.00 85.06 185 ILE A N 1
ATOM 1530 C CA . ILE A 1 185 ? -7.535 9.061 16.028 1.00 85.06 185 ILE A CA 1
ATOM 1531 C C . ILE A 1 185 ? -7.718 10.419 15.338 1.00 85.06 185 ILE A C 1
ATOM 1533 O O . ILE A 1 185 ? -8.733 10.661 14.680 1.00 85.06 185 ILE A O 1
ATOM 1537 N N . MET A 1 186 ? -6.732 11.314 15.441 1.00 84.94 186 MET A N 1
ATOM 1538 C CA . MET A 1 186 ? -6.785 12.627 14.793 1.00 84.94 186 MET A CA 1
ATOM 1539 C C . MET A 1 186 ? -6.826 12.532 13.263 1.00 84.94 186 MET A C 1
ATOM 1541 O O . MET A 1 186 ? -7.578 13.273 12.623 1.00 84.94 186 MET A O 1
ATOM 1545 N N . LEU A 1 187 ? -6.047 11.631 12.663 1.00 84.62 187 LEU A N 1
ATOM 1546 C CA . LEU A 1 187 ? -6.044 11.391 11.220 1.00 84.62 187 LEU A CA 1
ATOM 1547 C C . LEU A 1 187 ? -7.408 10.885 10.745 1.00 84.62 187 LEU A C 1
ATOM 1549 O O . LEU A 1 187 ? -7.986 11.440 9.809 1.00 84.62 187 LEU A O 1
ATOM 1553 N N . LEU A 1 188 ? -7.933 9.866 11.420 1.00 85.81 188 LEU A N 1
ATOM 1554 C CA . LEU A 1 188 ? -9.231 9.268 11.131 1.00 85.81 188 LEU A CA 1
ATOM 1555 C C . LEU A 1 188 ? -10.356 10.303 11.241 1.00 85.81 188 LEU A C 1
ATOM 1557 O O . LEU A 1 188 ? -11.183 10.400 10.342 1.00 85.81 188 LEU A O 1
ATOM 1561 N N . ARG A 1 189 ? -10.322 11.181 12.247 1.00 81.88 189 ARG A N 1
ATOM 1562 C CA . ARG A 1 189 ? -11.259 12.313 12.359 1.00 81.88 189 ARG A CA 1
ATOM 1563 C C . ARG A 1 189 ? -11.188 13.272 11.173 1.00 81.88 189 ARG A C 1
ATOM 1565 O O . ARG A 1 189 ? -12.226 13.645 10.631 1.00 81.88 189 ARG A O 1
ATOM 1572 N N . ARG A 1 190 ? -9.984 13.671 10.747 1.00 82.38 190 ARG A N 1
ATOM 1573 C CA . ARG A 1 190 ? -9.806 14.553 9.574 1.00 82.38 190 ARG A CA 1
ATOM 1574 C C . ARG A 1 190 ? -10.374 13.918 8.305 1.00 82.38 190 ARG A C 1
ATOM 1576 O O . ARG A 1 190 ? -10.985 14.613 7.494 1.00 82.38 190 ARG A O 1
ATOM 1583 N N . ILE A 1 191 ? -10.185 12.608 8.143 1.00 80.12 191 ILE A N 1
ATOM 1584 C CA . ILE A 1 191 ? -10.761 11.829 7.043 1.00 80.12 191 ILE A CA 1
ATOM 1585 C C . ILE A 1 191 ? -12.288 11.843 7.139 1.00 80.12 191 ILE A C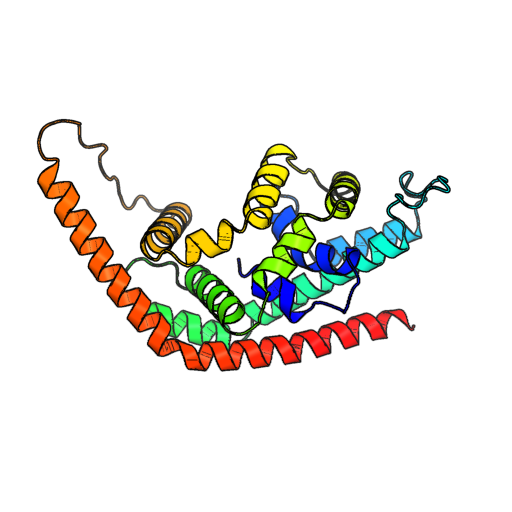 1
ATOM 1587 O O . ILE A 1 191 ? -12.934 12.225 6.164 1.00 80.12 191 ILE A O 1
ATOM 1591 N N . SER A 1 192 ? -12.856 11.512 8.303 1.00 75.75 192 SER A N 1
ATOM 1592 C CA . SER A 1 192 ? -14.305 11.529 8.527 1.00 75.75 192 SER A CA 1
ATOM 1593 C C . SER A 1 192 ? -14.907 12.879 8.138 1.00 75.75 192 SER A C 1
ATOM 1595 O O . SER A 1 192 ? -15.777 12.899 7.274 1.00 75.75 192 SER A O 1
ATOM 1597 N N . ILE A 1 193 ? -14.369 13.995 8.652 1.00 75.25 193 ILE A N 1
ATOM 1598 C CA . ILE A 1 193 ? -14.832 15.365 8.345 1.00 75.25 193 ILE A CA 1
ATOM 1599 C C . ILE A 1 193 ? -14.820 15.650 6.837 1.00 75.25 193 ILE A C 1
ATOM 1601 O O . ILE A 1 193 ? -15.771 16.216 6.298 1.00 75.25 193 ILE A O 1
ATOM 1605 N N . LYS A 1 194 ? -13.751 15.256 6.136 1.00 69.88 194 LYS A N 1
ATOM 1606 C CA . LYS A 1 194 ? -13.590 15.505 4.697 1.00 69.88 194 LYS A CA 1
ATOM 1607 C C . LYS A 1 194 ? -14.624 14.759 3.846 1.00 69.88 194 LYS A C 1
ATOM 1609 O O . LYS A 1 194 ? -15.033 15.280 2.809 1.00 69.88 194 LYS A O 1
ATOM 1614 N N . TYR A 1 195 ? -15.010 13.547 4.246 1.00 64.75 195 TYR A N 1
ATOM 1615 C CA . TYR A 1 195 ? -15.939 12.695 3.491 1.00 64.75 195 TYR A CA 1
ATOM 1616 C C . TYR A 1 195 ? -17.398 12.822 3.950 1.00 64.75 195 TYR A C 1
ATOM 1618 O O . TYR A 1 195 ? -18.311 12.588 3.154 1.00 64.75 195 TYR A O 1
ATOM 1626 N N . SER A 1 196 ? -17.649 13.272 5.180 1.00 60.47 196 SER A N 1
ATOM 1627 C CA . SER A 1 196 ? -18.968 13.710 5.621 1.00 60.47 196 SER A CA 1
ATOM 1628 C C . SER A 1 196 ? -19.280 15.080 5.007 1.00 60.47 196 SER A C 1
ATOM 1630 O O . SER A 1 196 ? -19.163 16.110 5.656 1.00 60.47 196 SER A O 1
ATOM 1632 N N . SER A 1 197 ? -19.714 15.114 3.744 1.00 42.91 197 SER A N 1
ATOM 1633 C CA . SER A 1 197 ? -20.187 16.324 3.034 1.00 42.91 197 SER A CA 1
ATOM 1634 C C . SER A 1 197 ? -21.469 16.954 3.618 1.00 42.91 197 SER A C 1
ATOM 1636 O O . SER A 1 197 ? -22.154 17.739 2.962 1.00 42.91 197 SER A O 1
ATOM 1638 N N . LYS A 1 198 ? -21.797 16.664 4.878 1.00 39.94 198 LYS A N 1
ATOM 1639 C CA . LYS A 1 198 ? -22.771 17.406 5.669 1.00 39.94 198 LYS A CA 1
ATOM 1640 C C . LYS A 1 198 ? -22.017 18.189 6.727 1.00 39.94 198 LYS A C 1
ATOM 1642 O O . LYS A 1 198 ? -21.265 17.597 7.490 1.00 39.94 198 LYS A O 1
ATOM 1647 N N . LYS A 1 199 ? -22.305 19.493 6.786 1.00 42.91 199 LYS A N 1
ATOM 1648 C CA . LYS A 1 199 ? -22.174 20.331 7.981 1.00 42.91 199 LYS A CA 1
ATOM 1649 C C . LYS A 1 199 ? -22.573 19.521 9.216 1.00 42.91 199 LYS A C 1
ATOM 1651 O O . LYS A 1 199 ? -23.754 19.386 9.521 1.00 42.91 199 LYS A O 1
ATOM 1656 N N . ILE A 1 200 ? -21.600 18.931 9.878 1.00 40.25 200 ILE A N 1
ATOM 1657 C CA . ILE A 1 200 ? -21.725 18.375 11.210 1.00 40.25 200 ILE A CA 1
ATOM 1658 C C . ILE A 1 200 ? -20.430 18.849 11.839 1.00 40.25 200 ILE A C 1
ATOM 1660 O O . ILE A 1 200 ? -19.358 18.508 11.347 1.00 40.25 200 ILE A O 1
ATOM 1664 N N . PHE A 1 201 ? -20.574 19.716 12.837 1.00 40.84 201 PHE A N 1
ATOM 1665 C CA . PHE A 1 201 ? -19.526 20.505 13.475 1.00 40.84 201 PHE A CA 1
ATOM 1666 C C . PHE A 1 201 ? -19.187 21.814 12.740 1.00 40.84 201 PHE A C 1
ATOM 1668 O O . PHE A 1 201 ? -18.075 22.018 12.262 1.00 40.84 201 PHE A O 1
ATOM 1675 N N . ASP A 1 202 ? -20.126 22.769 12.802 1.00 37.94 202 ASP A N 1
ATOM 1676 C CA . ASP A 1 202 ? -19.742 24.057 13.394 1.00 37.94 202 ASP A CA 1
ATOM 1677 C C . ASP A 1 202 ? -19.241 23.717 14.810 1.00 37.94 202 ASP A C 1
ATOM 1679 O O . ASP A 1 202 ? -19.998 23.675 15.777 1.00 37.94 202 ASP A O 1
ATOM 1683 N N . ILE A 1 203 ? -17.968 23.329 14.929 1.00 42.62 203 ILE A N 1
ATOM 1684 C CA . ILE A 1 203 ? -17.240 23.766 16.109 1.00 42.62 203 ILE A CA 1
ATOM 1685 C C . ILE A 1 203 ? -17.094 25.236 15.802 1.00 42.62 203 ILE A C 1
ATOM 1687 O O . ILE A 1 203 ? -16.287 25.605 14.946 1.00 42.62 203 ILE A O 1
ATOM 1691 N N . ASP A 1 204 ? -17.969 26.031 16.416 1.00 38.97 204 ASP A N 1
ATOM 1692 C CA . ASP A 1 204 ? -17.719 27.444 16.576 1.00 38.97 204 ASP A CA 1
ATOM 1693 C C . ASP A 1 204 ? -16.222 27.569 16.833 1.00 38.97 204 ASP A C 1
ATOM 1695 O O . ASP A 1 204 ? -15.671 26.958 17.759 1.00 38.97 204 ASP A O 1
ATOM 1699 N N . ALA A 1 205 ? -15.556 28.335 15.977 1.00 37.28 205 ALA A N 1
ATOM 1700 C CA . ALA A 1 205 ? -14.415 29.105 16.411 1.00 37.28 205 ALA A CA 1
ATOM 1701 C C . ALA A 1 205 ? -14.936 30.010 17.540 1.00 37.28 205 ALA A C 1
ATOM 1703 O O . ALA A 1 205 ? -15.211 31.186 17.336 1.00 37.28 205 ALA A O 1
ATOM 1704 N N . ALA A 1 206 ? -15.214 29.409 18.697 1.00 37.91 206 ALA A N 1
ATOM 1705 C CA . ALA A 1 206 ? -15.610 30.079 19.901 1.00 37.91 206 ALA A CA 1
ATOM 1706 C C . ALA A 1 206 ? -14.325 30.726 20.378 1.00 37.91 206 ALA A C 1
ATOM 1708 O O . ALA A 1 206 ? -13.407 30.046 20.841 1.00 37.91 206 ALA A O 1
ATOM 1709 N N . ASP A 1 207 ? -14.265 32.015 20.068 1.00 34.91 207 ASP A N 1
ATOM 1710 C CA . ASP A 1 207 ? -13.601 33.078 20.791 1.00 34.91 207 ASP A CA 1
ATOM 1711 C C . ASP A 1 207 ? -12.621 32.623 21.871 1.00 34.91 207 ASP A C 1
ATOM 1713 O O . ASP A 1 207 ? -12.960 31.914 22.820 1.00 34.91 207 ASP A O 1
ATOM 1717 N N . GLU A 1 208 ? -11.415 33.176 21.776 1.00 38.78 208 GLU A N 1
ATOM 1718 C CA . GLU A 1 208 ? -10.346 33.189 22.775 1.00 38.78 208 GLU A CA 1
ATOM 1719 C C . GLU A 1 208 ? -10.748 33.892 24.093 1.00 38.78 208 GLU A C 1
ATOM 1721 O O . GLU A 1 208 ? -9.964 34.628 24.690 1.00 38.78 208 GLU A O 1
ATOM 1726 N N . THR A 1 209 ? -11.968 33.685 24.588 1.00 45.75 209 THR A N 1
ATOM 1727 C CA . THR A 1 209 ? -12.442 34.240 25.851 1.00 45.75 209 THR A CA 1
ATOM 1728 C C . THR A 1 209 ? -12.984 33.131 26.757 1.00 45.75 209 THR A C 1
ATOM 1730 O O . THR A 1 209 ? -14.085 32.616 26.616 1.00 45.75 209 THR A O 1
ATOM 1733 N N . ASP A 1 210 ? -12.127 32.769 27.713 1.00 46.31 210 ASP A N 1
ATOM 1734 C CA . ASP A 1 210 ? -12.479 32.297 29.055 1.00 46.31 210 ASP A CA 1
ATOM 1735 C C . ASP A 1 210 ? -13.163 30.915 29.204 1.00 46.31 210 ASP A C 1
ATOM 1737 O O . ASP A 1 210 ? -14.253 30.798 29.751 1.00 46.31 210 ASP A O 1
ATOM 1741 N N . SER A 1 211 ? -12.506 29.821 28.772 1.00 41.78 211 SER A N 1
ATOM 1742 C CA . SER A 1 211 ? -12.820 28.447 29.256 1.00 41.78 211 SER A CA 1
ATOM 1743 C C . SER A 1 211 ? -11.753 27.365 28.971 1.00 41.78 211 SER A C 1
ATOM 1745 O O . SER A 1 211 ? -12.061 26.172 28.889 1.00 41.78 211 SER A O 1
ATOM 1747 N N . GLY A 1 212 ? -10.467 27.728 28.873 1.00 42.94 212 GLY A N 1
ATOM 1748 C CA . GLY A 1 212 ? -9.389 26.819 28.433 1.00 42.94 212 GLY A CA 1
ATOM 1749 C C . GLY A 1 212 ? -9.234 25.494 29.203 1.00 42.94 212 GLY A C 1
ATOM 1750 O O . GLY A 1 212 ? -8.668 24.551 28.668 1.00 42.94 212 GLY A O 1
ATOM 1751 N N . LYS A 1 213 ? -9.772 25.367 30.424 1.00 48.56 213 LYS A N 1
ATOM 1752 C CA . LYS A 1 213 ? -9.744 24.107 31.193 1.00 48.56 213 LYS A CA 1
ATOM 1753 C C . LYS A 1 213 ? -10.872 23.130 30.846 1.00 48.56 213 LYS A C 1
ATOM 1755 O O . LYS A 1 213 ? -10.684 21.926 30.976 1.00 48.56 213 LYS A O 1
ATOM 1760 N N . GLU A 1 214 ? -12.046 23.605 30.431 1.00 45.59 214 GLU A N 1
ATOM 1761 C CA . GLU A 1 214 ? -13.209 22.728 30.210 1.00 45.59 214 GLU A CA 1
ATOM 1762 C C . GLU A 1 214 ? -13.181 22.072 28.819 1.00 45.59 214 GLU A C 1
ATOM 1764 O O . GLU A 1 214 ? -13.569 20.911 28.660 1.00 45.59 214 GLU A O 1
ATOM 1769 N N . ILE A 1 215 ? -12.647 22.794 27.828 1.00 52.66 215 ILE A N 1
ATOM 1770 C CA . ILE A 1 215 ? -12.381 22.287 26.473 1.00 52.66 215 ILE A CA 1
ATOM 1771 C C . ILE A 1 215 ? -11.321 21.174 26.520 1.00 52.66 215 ILE A C 1
ATOM 1773 O O . ILE A 1 215 ? -11.474 20.137 25.872 1.00 52.66 215 ILE A O 1
ATOM 1777 N N . ASP A 1 216 ? -10.293 21.344 27.353 1.00 58.19 216 ASP A N 1
ATOM 1778 C CA . ASP A 1 216 ? -9.188 20.391 27.488 1.00 58.19 216 ASP A CA 1
ATOM 1779 C C . ASP A 1 216 ? -9.639 19.065 28.139 1.00 58.19 216 ASP A C 1
ATOM 1781 O O . ASP A 1 216 ? -9.304 17.971 27.678 1.00 58.19 216 ASP A O 1
ATOM 1785 N N . ILE A 1 217 ? -10.525 19.133 29.144 1.00 60.47 217 ILE A N 1
ATOM 1786 C CA . ILE A 1 217 ? -11.087 17.947 29.819 1.00 60.47 217 ILE A CA 1
ATOM 1787 C C . ILE A 1 217 ? -12.037 17.161 28.901 1.00 60.47 217 ILE A C 1
ATOM 1789 O O . ILE A 1 217 ? -11.985 15.927 28.871 1.00 60.47 217 ILE A O 1
ATOM 1793 N N . LYS A 1 218 ? -12.902 17.843 28.134 1.00 64.88 218 LYS A N 1
ATOM 1794 C CA . LYS A 1 218 ? -13.817 17.180 27.181 1.00 64.88 218 LYS A CA 1
ATOM 1795 C C . LYS A 1 218 ? -13.043 16.484 26.059 1.00 64.88 218 LYS A C 1
ATOM 1797 O O . LYS A 1 218 ? -13.377 15.350 25.714 1.00 64.88 218 LYS A O 1
ATOM 1802 N N . ASN A 1 219 ? -11.982 17.114 25.553 1.00 69.81 219 ASN A N 1
ATOM 1803 C CA . ASN A 1 219 ? -11.095 16.508 24.560 1.00 69.81 219 ASN A CA 1
ATOM 1804 C C . ASN A 1 219 ? -10.333 15.302 25.121 1.00 69.81 219 ASN A C 1
ATOM 1806 O O . ASN A 1 219 ? -10.272 14.267 24.459 1.00 69.81 219 ASN A O 1
ATOM 1810 N N . THR A 1 220 ? -9.827 15.393 26.352 1.00 75.19 220 THR A N 1
ATOM 1811 C CA . THR A 1 220 ? -9.103 14.291 27.006 1.00 75.19 220 THR A CA 1
ATOM 1812 C C . THR A 1 220 ? -9.994 13.062 27.190 1.00 75.19 220 THR A C 1
ATOM 1814 O O . THR A 1 220 ? -9.653 11.974 26.731 1.00 75.19 220 THR A O 1
ATOM 1817 N N . ARG A 1 221 ? -11.187 13.233 27.774 1.00 77.75 221 ARG A N 1
ATOM 1818 C CA . ARG A 1 221 ? -12.127 12.121 28.002 1.00 77.75 221 ARG A CA 1
ATOM 1819 C C . ARG A 1 221 ? -12.608 11.487 26.696 1.00 77.75 221 ARG A C 1
ATOM 1821 O O . ARG A 1 221 ? -12.837 10.281 26.640 1.00 77.75 221 ARG A O 1
ATOM 1828 N N . PHE A 1 222 ? -12.769 12.295 25.650 1.00 80.31 222 PHE A N 1
ATOM 1829 C CA . PHE A 1 222 ? -13.061 11.786 24.317 1.00 80.31 222 PHE A CA 1
ATOM 1830 C C . PHE A 1 222 ? -11.923 10.885 23.810 1.00 80.31 222 PHE A C 1
ATOM 1832 O O . PHE A 1 222 ? -12.184 9.753 23.410 1.00 80.31 222 PHE A O 1
ATOM 1839 N N . ILE A 1 223 ? -10.673 11.363 23.850 1.00 79.88 223 ILE A N 1
ATOM 1840 C CA . ILE A 1 223 ? -9.513 10.609 23.352 1.00 79.88 223 ILE A CA 1
ATOM 1841 C C . ILE A 1 223 ? -9.382 9.285 24.111 1.00 79.88 223 ILE A C 1
ATOM 1843 O O . ILE A 1 223 ? -9.236 8.243 23.485 1.00 79.88 223 ILE A O 1
ATOM 1847 N N . GLU A 1 224 ? -9.528 9.289 25.436 1.00 84.62 224 GLU A N 1
ATOM 1848 C CA . GLU A 1 224 ? -9.484 8.066 26.247 1.00 84.62 224 GLU A CA 1
ATOM 1849 C C . GLU A 1 224 ? -10.530 7.019 25.834 1.00 84.62 224 GLU A C 1
ATOM 1851 O O . GLU A 1 224 ? -10.233 5.820 25.809 1.00 84.62 224 GLU A O 1
ATOM 1856 N N . ASN A 1 225 ? -11.750 7.448 25.502 1.00 85.19 225 ASN A N 1
ATOM 1857 C CA . ASN A 1 225 ? -12.798 6.543 25.031 1.00 85.19 225 ASN A CA 1
ATOM 1858 C C . ASN A 1 225 ? -12.440 5.931 23.671 1.00 85.19 225 ASN A C 1
ATOM 1860 O O . ASN A 1 225 ? -12.592 4.720 23.495 1.00 85.19 225 ASN A O 1
ATOM 1864 N N . GLU A 1 226 ? -11.914 6.735 22.745 1.00 86.25 226 GLU A N 1
ATOM 1865 C CA . GLU A 1 226 ? -11.482 6.245 21.433 1.00 86.25 226 GLU A CA 1
ATOM 1866 C C . GLU A 1 226 ? -10.271 5.315 21.524 1.00 86.25 226 GLU A C 1
ATOM 1868 O O . GLU A 1 226 ? -10.203 4.312 20.818 1.00 86.25 226 GLU A O 1
ATOM 1873 N N . LEU A 1 227 ? -9.340 5.575 22.443 1.00 88.25 227 LEU A N 1
ATOM 1874 C CA . LEU A 1 227 ? -8.208 4.682 22.697 1.00 88.25 227 LEU A CA 1
ATOM 1875 C C . LEU A 1 227 ? -8.673 3.303 23.173 1.00 88.25 227 LEU A C 1
ATOM 1877 O O . LEU A 1 227 ? -8.194 2.277 22.685 1.00 88.25 227 LEU A O 1
ATOM 1881 N N . ARG A 1 228 ? -9.641 3.260 24.096 1.00 88.38 228 ARG A N 1
ATOM 1882 C CA . ARG A 1 228 ? -10.234 1.995 24.560 1.00 88.38 228 ARG A CA 1
ATOM 1883 C C . ARG A 1 228 ? -10.956 1.264 23.435 1.00 88.38 228 ARG A C 1
ATOM 1885 O O . ARG A 1 228 ? -10.878 0.038 23.360 1.00 88.38 228 ARG A O 1
ATOM 1892 N N . LEU A 1 229 ? -11.647 2.003 22.569 1.00 88.25 229 LEU A N 1
ATOM 1893 C CA . LEU A 1 229 ? -12.312 1.437 21.404 1.00 88.25 229 LEU A CA 1
ATOM 1894 C C . LEU A 1 229 ? -11.306 0.824 20.426 1.00 88.25 229 LEU A C 1
ATOM 1896 O O . LEU A 1 229 ? -11.494 -0.317 20.009 1.00 88.25 229 LEU A O 1
ATOM 1900 N N . LEU A 1 230 ? -10.230 1.544 20.099 1.00 88.44 230 LEU A N 1
ATOM 1901 C CA . LEU A 1 230 ? -9.179 1.059 19.205 1.00 88.44 230 LEU A CA 1
ATOM 1902 C C . LEU A 1 230 ? -8.534 -0.226 19.726 1.00 88.44 230 LEU A C 1
ATOM 1904 O O . LEU A 1 230 ? -8.361 -1.170 18.956 1.00 88.44 230 LEU A O 1
ATOM 1908 N N . GLU A 1 231 ? -8.227 -0.303 21.024 1.00 89.81 231 GLU A N 1
ATOM 1909 C CA . GLU A 1 231 ? -7.635 -1.520 21.594 1.00 89.81 231 GLU A CA 1
ATOM 1910 C C . GLU A 1 231 ? -8.619 -2.699 21.567 1.00 89.81 231 GLU A C 1
ATOM 1912 O O . GLU A 1 231 ? -8.227 -3.833 21.273 1.00 89.81 231 GLU A O 1
ATOM 1917 N N . LYS A 1 232 ? -9.914 -2.436 21.792 1.00 91.19 232 LYS A N 1
ATOM 1918 C CA . LYS A 1 232 ? -10.972 -3.442 21.640 1.00 91.19 232 LYS A CA 1
ATOM 1919 C C . LYS A 1 232 ? -11.062 -3.948 20.199 1.00 91.19 232 LYS A C 1
ATOM 1921 O O . LYS A 1 232 ? -11.030 -5.157 19.993 1.00 91.19 232 LYS A O 1
ATOM 1926 N N . ILE A 1 233 ? -11.135 -3.048 19.214 1.00 90.50 233 ILE A N 1
ATOM 1927 C CA . ILE A 1 233 ? -11.189 -3.402 17.786 1.00 90.50 233 ILE A CA 1
ATOM 1928 C C . ILE A 1 233 ? -9.988 -4.267 17.422 1.00 90.50 233 ILE A C 1
ATOM 1930 O O . ILE A 1 233 ? -10.160 -5.365 16.900 1.00 90.50 233 ILE A O 1
ATOM 1934 N N . LYS A 1 234 ? -8.782 -3.793 17.746 1.00 88.69 234 LYS A N 1
ATOM 1935 C CA . LYS A 1 234 ? -7.524 -4.484 17.462 1.00 88.69 234 LYS A CA 1
ATOM 1936 C C . LYS A 1 234 ? -7.511 -5.900 18.032 1.00 88.69 234 LYS A C 1
ATOM 1938 O O . LYS A 1 234 ? -7.137 -6.819 17.315 1.00 88.69 234 LYS A O 1
ATOM 1943 N N . THR A 1 235 ? -7.946 -6.068 19.280 1.00 91.19 235 THR A N 1
ATOM 1944 C CA . THR A 1 235 ? -8.023 -7.383 19.931 1.00 91.19 235 THR A CA 1
ATOM 1945 C C . THR A 1 235 ? -9.042 -8.287 19.239 1.00 91.19 235 THR A C 1
ATOM 1947 O O . THR A 1 235 ? -8.758 -9.450 18.972 1.00 91.19 235 THR A O 1
ATOM 1950 N N . GLU A 1 236 ? -10.227 -7.766 18.916 1.00 91.81 236 GLU A N 1
ATOM 1951 C CA . GLU A 1 236 ? -11.305 -8.572 18.340 1.00 91.81 236 GLU A CA 1
ATOM 1952 C C . GLU A 1 236 ? -11.026 -9.031 16.908 1.00 91.81 236 GLU A C 1
ATOM 1954 O O . GLU A 1 236 ? -11.550 -10.072 16.513 1.00 91.81 236 GLU A O 1
ATOM 1959 N N . ILE A 1 237 ? -10.252 -8.278 16.121 1.00 93.06 237 ILE A N 1
ATOM 1960 C CA . ILE A 1 237 ? -9.998 -8.595 14.706 1.00 93.06 237 ILE A CA 1
ATOM 1961 C C . ILE A 1 237 ? -8.613 -9.201 14.445 1.00 93.06 237 ILE A C 1
ATOM 1963 O O . ILE A 1 237 ? -8.276 -9.454 13.294 1.00 93.06 237 ILE A O 1
ATOM 1967 N N . GLU A 1 238 ? -7.782 -9.421 15.468 1.00 92.50 238 GLU A N 1
ATOM 1968 C CA . GLU A 1 238 ? -6.381 -9.826 15.273 1.00 92.50 238 GLU A CA 1
ATOM 1969 C C . GLU A 1 238 ? -6.227 -11.165 14.529 1.00 92.50 238 GLU A C 1
ATOM 1971 O O . GLU A 1 238 ? -5.357 -11.294 13.663 1.00 92.50 238 GLU A O 1
ATOM 1976 N N . GLU A 1 239 ? -7.069 -12.148 14.848 1.00 93.19 239 GLU A N 1
ATOM 1977 C CA . GLU A 1 239 ? -7.101 -13.443 14.155 1.00 93.19 239 GLU A CA 1
ATOM 1978 C C . GLU A 1 239 ? -7.570 -13.278 12.704 1.00 93.19 239 GLU A C 1
ATOM 1980 O O . GLU A 1 239 ? -6.919 -13.767 11.784 1.00 93.19 239 GLU A O 1
ATOM 1985 N N . ASP A 1 240 ? -8.618 -12.481 12.479 1.00 94.25 240 ASP A N 1
ATOM 1986 C CA . ASP A 1 240 ? -9.131 -12.193 11.136 1.00 94.25 240 ASP A CA 1
ATOM 1987 C C . ASP A 1 240 ? -8.081 -11.467 10.263 1.00 94.25 240 ASP A C 1
ATOM 1989 O O . ASP A 1 240 ? -7.987 -11.707 9.058 1.00 94.25 240 ASP A O 1
ATOM 1993 N N . LEU A 1 241 ? -7.249 -10.596 10.854 1.00 92.12 241 LEU A N 1
ATOM 1994 C CA . LEU A 1 241 ? -6.116 -9.959 10.166 1.00 92.12 241 LEU A CA 1
ATOM 1995 C C . LEU A 1 241 ? -5.041 -10.982 9.768 1.00 92.12 241 LEU A C 1
ATOM 1997 O O . LEU A 1 241 ? -4.434 -10.847 8.704 1.00 92.12 241 LEU A O 1
ATOM 2001 N N . SER A 1 242 ? -4.816 -12.009 10.592 1.00 93.00 242 SER A N 1
ATOM 2002 C CA . SER A 1 242 ? -3.920 -13.130 10.273 1.00 93.00 242 SER A CA 1
ATOM 2003 C C . SER A 1 242 ? -4.422 -13.930 9.070 1.00 93.00 242 SER A C 1
ATOM 2005 O O . SER A 1 242 ? -3.655 -14.237 8.148 1.00 93.00 242 SER A O 1
ATOM 2007 N N . ASP A 1 243 ? -5.715 -14.247 9.061 1.00 92.38 243 ASP A N 1
ATOM 2008 C CA . ASP A 1 243 ? -6.361 -14.971 7.966 1.00 92.38 243 ASP A CA 1
ATOM 2009 C C . ASP A 1 243 ? -6.327 -14.154 6.677 1.00 92.38 243 ASP A C 1
ATOM 2011 O O . ASP A 1 243 ? -5.986 -14.672 5.610 1.00 92.38 243 ASP A O 1
ATOM 2015 N N . MET A 1 244 ? -6.597 -12.853 6.777 1.00 90.81 244 MET A N 1
ATOM 2016 C CA . MET A 1 244 ? -6.529 -11.949 5.638 1.00 90.81 244 MET A CA 1
ATOM 2017 C C . MET A 1 244 ? -5.111 -11.861 5.081 1.00 90.81 244 MET A C 1
ATOM 2019 O O . MET A 1 244 ? -4.937 -12.021 3.877 1.00 90.81 244 MET A O 1
ATOM 2023 N N . LEU A 1 245 ? -4.083 -11.711 5.923 1.00 90.75 245 LEU A N 1
ATOM 2024 C CA . LEU A 1 245 ? -2.689 -11.735 5.467 1.00 90.75 245 LEU A CA 1
ATOM 2025 C C . LEU A 1 245 ? -2.361 -13.027 4.705 1.00 90.75 245 LEU A C 1
ATOM 2027 O O . LEU A 1 245 ? -1.739 -12.975 3.644 1.00 90.75 245 LEU A O 1
ATOM 2031 N N . SER A 1 246 ? -2.822 -14.172 5.204 1.00 90.56 246 SER A N 1
ATOM 2032 C CA . SER A 1 246 ? -2.615 -15.469 4.551 1.00 90.56 246 SER A CA 1
ATOM 2033 C C . SER A 1 246 ? -3.269 -15.527 3.167 1.00 90.56 246 SER A C 1
ATOM 2035 O O . SER A 1 246 ? -2.647 -15.989 2.209 1.00 90.56 246 SER A O 1
ATOM 2037 N N . GLN A 1 247 ? -4.493 -15.010 3.028 1.00 90.31 247 GLN A N 1
ATOM 2038 C CA . GLN A 1 247 ? -5.179 -14.933 1.735 1.00 90.31 247 GLN A CA 1
ATOM 2039 C C . GLN A 1 247 ? -4.480 -13.982 0.766 1.00 90.31 247 GLN A C 1
ATOM 2041 O O . GLN A 1 247 ? -4.273 -14.348 -0.392 1.00 90.31 247 GLN A O 1
ATOM 2046 N N . ILE A 1 248 ? -4.064 -12.800 1.234 1.00 86.94 248 ILE A N 1
ATOM 2047 C CA . ILE A 1 248 ? -3.371 -11.823 0.389 1.00 86.94 248 ILE A CA 1
ATOM 2048 C C . ILE A 1 248 ? -2.066 -12.439 -0.160 1.00 86.94 248 ILE A C 1
ATOM 2050 O O . ILE A 1 248 ? -1.782 -12.301 -1.351 1.00 86.94 248 ILE A O 1
ATOM 2054 N N . LEU A 1 249 ? -1.309 -13.184 0.660 1.00 87.75 249 LEU A N 1
ATOM 2055 C CA . LEU A 1 249 ? -0.088 -13.885 0.228 1.00 87.75 249 LEU A CA 1
ATOM 2056 C C . LEU A 1 249 ? -0.363 -14.937 -0.859 1.00 87.75 249 LEU A C 1
ATOM 2058 O O . LEU A 1 249 ? 0.359 -14.992 -1.854 1.00 87.75 249 LEU A O 1
ATOM 2062 N N . ILE A 1 250 ? -1.412 -15.749 -0.700 1.00 89.19 250 ILE A N 1
ATOM 2063 C CA . ILE A 1 250 ? -1.794 -16.774 -1.687 1.00 89.19 250 ILE A CA 1
ATOM 2064 C C . ILE A 1 250 ? -2.211 -16.122 -3.011 1.00 89.19 250 ILE A C 1
ATOM 2066 O O . ILE A 1 250 ? -1.779 -16.539 -4.087 1.00 89.19 250 ILE A O 1
ATOM 2070 N N . VAL A 1 251 ? -3.058 -15.096 -2.943 1.00 87.25 251 VAL A N 1
ATOM 2071 C CA . VAL A 1 251 ? -3.602 -14.437 -4.134 1.00 87.25 251 VAL A CA 1
ATOM 2072 C C . VAL A 1 251 ? -2.520 -13.678 -4.892 1.00 87.25 251 VAL A C 1
ATOM 2074 O O . VAL A 1 251 ? -2.471 -13.776 -6.118 1.00 87.25 251 VAL A O 1
ATOM 2077 N N . SER A 1 252 ? -1.603 -13.012 -4.190 1.00 84.88 252 SER A N 1
ATOM 2078 C CA . SER A 1 252 ? -0.469 -12.346 -4.834 1.00 84.88 252 SER A CA 1
ATOM 2079 C C . SER A 1 252 ? 0.411 -13.323 -5.610 1.00 84.88 252 SER A C 1
ATOM 2081 O O . SER A 1 252 ? 0.700 -13.079 -6.781 1.00 84.88 252 SER A O 1
ATOM 2083 N N . GLN A 1 253 ? 0.758 -14.472 -5.021 1.00 85.62 253 GLN A N 1
ATOM 2084 C CA . GLN A 1 253 ? 1.544 -15.498 -5.715 1.00 85.62 253 GLN A CA 1
ATOM 2085 C C . GLN A 1 253 ? 0.850 -15.990 -6.992 1.00 85.62 253 GLN A C 1
ATOM 2087 O O . GLN A 1 253 ? 1.503 -16.194 -8.019 1.00 85.62 253 GLN A O 1
ATOM 2092 N N . ASN A 1 254 ? -0.475 -16.149 -6.953 1.00 87.56 254 ASN A N 1
ATOM 2093 C CA . ASN A 1 254 ? -1.254 -16.556 -8.120 1.00 87.56 254 ASN A CA 1
ATOM 2094 C C . ASN A 1 254 ? -1.279 -15.466 -9.201 1.00 87.56 254 ASN A C 1
ATOM 2096 O O . ASN A 1 254 ? -0.969 -15.762 -10.353 1.00 87.56 254 ASN A O 1
ATOM 2100 N N . ILE A 1 255 ? -1.559 -14.211 -8.836 1.00 86.44 255 ILE A N 1
ATOM 2101 C CA . ILE A 1 255 ? -1.582 -13.075 -9.774 1.00 86.44 255 ILE A CA 1
ATOM 2102 C C . ILE A 1 255 ? -0.212 -12.870 -10.425 1.00 86.44 255 ILE A C 1
ATOM 2104 O O . ILE A 1 255 ? -0.119 -12.695 -11.640 1.00 86.44 255 ILE A O 1
ATOM 2108 N N . GLN A 1 256 ? 0.865 -12.930 -9.640 1.00 82.25 256 GLN A N 1
ATOM 2109 C CA . GLN A 1 256 ? 2.226 -12.855 -10.165 1.00 82.25 256 GLN A CA 1
ATOM 2110 C C . GLN A 1 256 ? 2.492 -13.967 -11.174 1.00 82.25 256 GLN A C 1
ATOM 2112 O O . GLN A 1 256 ? 3.009 -13.706 -12.258 1.00 82.25 256 GLN A O 1
ATOM 2117 N N . LYS A 1 257 ? 2.130 -15.209 -10.837 1.00 84.62 257 LYS A N 1
ATOM 2118 C CA . LYS A 1 257 ? 2.314 -16.355 -11.727 1.00 84.62 257 LYS A CA 1
ATOM 2119 C C . LYS A 1 257 ? 1.541 -16.174 -13.031 1.00 84.62 257 LYS A C 1
ATOM 2121 O O . LYS A 1 257 ? 2.094 -16.456 -14.087 1.00 84.62 257 LYS A O 1
ATOM 2126 N N . GLU A 1 258 ? 0.303 -15.696 -12.974 1.00 86.12 258 GLU A N 1
ATOM 2127 C CA . GLU A 1 258 ? -0.512 -15.430 -14.164 1.00 86.12 258 GLU A CA 1
ATOM 2128 C C . GLU A 1 258 ? 0.106 -14.347 -15.051 1.00 86.12 258 GLU A C 1
ATOM 2130 O O . GLU A 1 258 ? 0.249 -14.558 -16.255 1.00 86.12 258 GLU A O 1
ATOM 2135 N N . ILE A 1 259 ? 0.556 -13.233 -14.465 1.00 80.62 259 ILE A N 1
ATOM 2136 C CA . ILE A 1 259 ? 1.214 -12.151 -15.213 1.00 80.62 259 ILE A CA 1
ATOM 2137 C C . ILE A 1 259 ? 2.527 -12.632 -15.840 1.00 80.62 259 ILE A C 1
ATOM 2139 O O . ILE A 1 259 ? 2.762 -12.387 -17.019 1.00 80.62 259 ILE A O 1
ATOM 2143 N N . LEU A 1 260 ? 3.356 -13.370 -15.097 1.00 75.44 260 LEU A N 1
ATOM 2144 C CA . LEU A 1 260 ? 4.627 -13.902 -15.604 1.00 75.44 260 LEU A CA 1
ATOM 2145 C C . LEU A 1 260 ? 4.444 -14.984 -16.681 1.00 75.44 260 LEU A C 1
ATOM 2147 O O . LEU A 1 260 ? 5.339 -15.190 -17.502 1.00 75.44 260 LEU A O 1
ATOM 2151 N N . LEU A 1 261 ? 3.324 -15.713 -16.667 1.00 77.50 261 LEU A N 1
ATOM 2152 C CA . LEU A 1 261 ? 2.996 -16.703 -17.696 1.00 77.50 261 LEU A CA 1
ATOM 2153 C C . LEU A 1 261 ? 2.434 -16.057 -18.965 1.00 77.50 261 LEU A C 1
ATOM 2155 O O . LEU A 1 261 ? 2.686 -16.580 -20.049 1.00 77.50 261 LEU A O 1
ATOM 2159 N N . ALA A 1 262 ? 1.715 -14.940 -18.842 1.00 73.75 262 ALA A N 1
ATOM 2160 C CA . ALA A 1 262 ? 1.157 -14.218 -19.982 1.00 73.75 262 ALA A CA 1
ATOM 2161 C C . ALA A 1 262 ? 2.238 -13.662 -20.930 1.00 73.75 262 ALA A C 1
ATOM 2163 O O . ALA A 1 262 ? 1.986 -13.566 -22.121 1.00 73.75 262 ALA A O 1
ATOM 2164 N N . ASP A 1 263 ? 3.448 -13.378 -20.436 1.00 62.44 263 ASP A N 1
ATOM 2165 C CA . ASP A 1 263 ? 4.569 -12.866 -21.248 1.00 62.44 263 ASP A CA 1
ATOM 2166 C C . ASP A 1 263 ? 5.326 -13.943 -22.050 1.00 62.44 263 ASP A C 1
ATOM 2168 O O . ASP A 1 263 ? 6.272 -13.631 -22.775 1.00 62.44 263 ASP A O 1
ATOM 2172 N N . LYS A 1 264 ? 4.989 -15.229 -21.879 1.00 55.59 264 LYS A N 1
ATOM 2173 C CA . LYS A 1 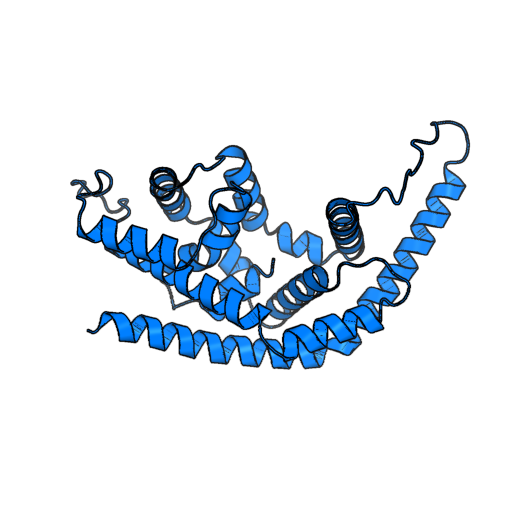264 ? 5.650 -16.335 -22.598 1.00 55.59 264 LYS A CA 1
ATOM 2174 C C . LYS A 1 264 ? 4.973 -16.695 -23.926 1.00 55.59 264 LYS A C 1
ATOM 2176 O O . LYS A 1 264 ? 5.426 -17.639 -24.576 1.00 55.59 264 LYS A O 1
ATOM 2181 N N . PHE A 1 265 ? 3.919 -15.978 -24.304 1.00 38.94 265 PHE A N 1
ATOM 2182 C CA . PHE A 1 265 ? 3.103 -16.197 -25.500 1.00 38.94 265 PHE A CA 1
ATOM 2183 C C . PHE A 1 265 ? 2.921 -14.890 -26.270 1.00 38.94 265 PHE A C 1
ATOM 2185 O O . PHE A 1 265 ? 2.714 -14.989 -27.499 1.00 38.94 265 PHE A O 1
#

Foldseek 3Di:
DLQLLQQPLQDDDPQLLLSLLSRVQVLQVVFDVPDRDDLVLLVVVLVCLVVDPPVQAPDDPDPPGCHSVSSVSSSLSNNLNRVLVVCLVVDPLLVVLLVVLCVLCVPPQFPSNVLVSLLLNLLCPVPPPCSLVSQLCSLVDPVSVVVVVVCVVVDPGDVVVSVVVSCCSNVSVVNVLSVPLLSVSVVRVVVSVVPPPDPDDPPPPPDPDDDVPVVVVVVVVSSVVVVVSSVVSSVVCVVSSVVSSVVSSVVSVVSSVVSVVVVVD

Radius of gyration: 21.19 Å; chains: 1; bounding box: 49×51×62 Å

Secondary structure (DSSP, 8-state):
--HHHHHHTT--TT-HHHHHHTTHHHHHHHH-TT----HHHHHHHHHHHHH---TTSS---STTPPPHHHHHHHHHHHHHHHHHHHHHHH-HHHHHHHHHHHHH-TTS---HHHHHHHHHHHHHHHHSTTHHHHHHHHHT-THHHHHHHHHTTTS---HHHHHHHHHHHHTTHHHHHHHSHHHHHHHHHHHHHHH--S---------SSS-HHHHHHHHHHHHHHHHHHHHHHHHHHHHHHHHHHHHHHHHHHHHHHHHHHHTT-